Protein AF-A0AAD6NIL6-F1 (afdb_monomer_lite)

Radius of gyration: 38.99 Å; chains: 1; bounding box: 74×62×94 Å

pLDDT: mean 70.65, std 12.76, range [40.94, 96.19]

Organism: Drechslerella dactyloides (NCBI:txid74499)

Sequence (206 aa):
MPPRIPLPIRRSPFSSASLIRTPTNFTRAARGLASTSHSHDDHGHHEDPYDEPTGWFLGVPPNEVRPNEGWEKLMWYGFFGAFAAFSVALVYKPDTSIQTWALEEARRRLEKEGILPPPSGQAANAMWTIQNTLAKAQGTLPLAYDEKSLSNDELDSKIVEQLKVAVASLEAEEDSGDADLERRKKWALAEAKKVIERGGLYGTRV

Secondary structure (DSSP, 8-state):
-PPPPPPP-----------------------------PPPP---S---------SSGGG--TTSPPPPPTTHHHHHHHHHHHHHHHHHHHHTS----HHHHHHHHHHHHHHHHT----SSHHHHHHHHHHHHHHHHHTTSSPPPTTGGGS-HHHHHHHHHHHHHHHHHHHHTS---S-HHHHHHHHHHHHHHHHHHHTTSSS----

Structure (mmCIF, N/CA/C/O backbone):
data_AF-A0AAD6NIL6-F1
#
_entry.id   AF-A0AAD6NIL6-F1
#
loop_
_atom_site.group_PDB
_atom_site.id
_atom_site.type_symbol
_atom_site.label_atom_id
_atom_site.label_alt_id
_atom_site.label_comp_id
_atom_site.label_asym_id
_atom_site.label_entity_id
_atom_site.label_seq_id
_atom_site.pdbx_PDB_ins_code
_atom_site.Cartn_x
_atom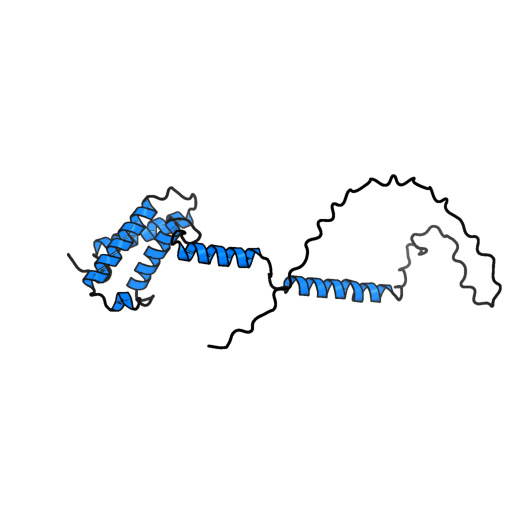_site.Cartn_y
_atom_site.Cartn_z
_atom_site.occupancy
_atom_site.B_iso_or_equiv
_atom_site.auth_seq_id
_atom_site.auth_comp_id
_atom_site.auth_asym_id
_atom_site.auth_atom_id
_atom_site.pdbx_PDB_model_num
ATOM 1 N N . MET A 1 1 ? 21.246 4.408 30.672 1.00 48.19 1 MET A N 1
ATOM 2 C CA . MET A 1 1 ? 21.034 5.740 30.065 1.00 48.19 1 MET A CA 1
ATOM 3 C C . MET A 1 1 ? 22.338 6.180 29.413 1.00 48.19 1 MET A C 1
ATOM 5 O O . MET A 1 1 ? 23.327 6.199 30.134 1.00 48.19 1 MET A O 1
ATOM 9 N N . PRO A 1 2 ? 22.403 6.467 28.101 1.00 59.69 2 PRO A N 1
ATOM 10 C CA . PRO A 1 2 ? 23.611 7.038 27.502 1.00 59.69 2 PRO A CA 1
ATOM 11 C C . PRO A 1 2 ? 23.647 8.580 27.634 1.00 59.69 2 PRO A C 1
ATOM 13 O O . PRO A 1 2 ? 22.583 9.208 27.685 1.00 59.69 2 PRO A O 1
ATOM 16 N N . PRO A 1 3 ? 24.843 9.201 27.707 1.00 60.00 3 PRO A N 1
ATOM 17 C CA . PRO A 1 3 ? 25.002 10.643 27.904 1.00 60.00 3 PRO A CA 1
ATOM 18 C C . PRO A 1 3 ? 24.672 11.459 26.642 1.00 60.00 3 PRO A C 1
ATOM 20 O O . PRO A 1 3 ? 24.948 11.045 25.517 1.00 60.00 3 PRO A O 1
ATOM 23 N N . ARG A 1 4 ? 24.078 12.644 26.843 1.00 59.09 4 ARG A N 1
ATOM 24 C CA . ARG A 1 4 ? 23.699 13.602 25.792 1.00 59.09 4 ARG A CA 1
ATOM 25 C C . ARG A 1 4 ? 24.907 14.443 25.365 1.00 59.09 4 ARG A C 1
ATOM 27 O O . ARG A 1 4 ? 25.526 15.097 26.198 1.00 59.09 4 ARG A O 1
ATOM 34 N N . ILE A 1 5 ? 25.190 14.461 24.066 1.00 68.44 5 ILE A N 1
ATOM 35 C CA . ILE A 1 5 ? 26.182 15.334 23.422 1.00 68.44 5 ILE A CA 1
ATOM 36 C C . ILE A 1 5 ? 25.521 16.701 23.150 1.00 68.44 5 ILE A C 1
ATOM 38 O O . ILE A 1 5 ? 24.439 16.720 22.558 1.00 68.44 5 ILE A O 1
ATOM 42 N N . PRO A 1 6 ? 26.110 17.846 23.546 1.00 63.09 6 PRO A N 1
ATOM 43 C CA . PRO A 1 6 ? 25.589 19.159 23.176 1.00 63.09 6 PRO A CA 1
ATOM 44 C C . PRO A 1 6 ? 26.032 19.537 21.752 1.00 63.09 6 PRO A C 1
ATOM 46 O O . PRO A 1 6 ? 27.224 19.597 21.460 1.00 63.09 6 PRO A O 1
ATOM 49 N N . LEU A 1 7 ? 25.074 19.808 20.860 1.00 66.94 7 LEU A N 1
ATOM 50 C CA . LEU A 1 7 ? 25.341 20.348 19.522 1.00 66.94 7 LEU A CA 1
ATOM 51 C C . LEU A 1 7 ? 25.377 21.889 19.562 1.00 66.94 7 LEU A C 1
ATOM 53 O O . LEU A 1 7 ? 24.516 22.495 20.206 1.00 66.94 7 LEU A O 1
ATOM 57 N N . PRO A 1 8 ? 26.321 22.549 18.865 1.00 61.28 8 PRO A N 1
ATOM 58 C CA . PRO A 1 8 ? 26.362 24.004 18.785 1.00 61.28 8 PRO A CA 1
ATOM 59 C C . PRO A 1 8 ? 25.225 24.547 17.904 1.00 61.28 8 PRO A C 1
ATOM 61 O O . PRO A 1 8 ? 25.066 24.171 16.742 1.00 61.28 8 PRO A O 1
ATOM 64 N N . ILE A 1 9 ? 24.451 25.484 18.456 1.00 60.50 9 ILE A N 1
ATOM 65 C CA . ILE A 1 9 ? 23.417 26.245 17.745 1.00 60.50 9 ILE A CA 1
ATOM 66 C C . ILE A 1 9 ? 24.108 27.220 16.782 1.00 60.50 9 ILE A C 1
ATOM 68 O O . ILE A 1 9 ? 24.574 28.288 17.178 1.00 60.50 9 ILE A O 1
ATOM 72 N N . ARG A 1 10 ? 24.160 26.867 15.495 1.00 52.34 10 ARG A N 1
ATOM 73 C CA . ARG A 1 10 ? 24.576 27.776 14.420 1.00 52.34 10 ARG A CA 1
ATOM 74 C C . ARG A 1 10 ? 23.374 28.622 13.992 1.00 52.34 10 ARG A C 1
ATOM 76 O O . ARG A 1 10 ? 22.510 28.151 13.261 1.00 52.34 10 ARG A O 1
ATOM 83 N N . ARG A 1 11 ? 23.310 29.874 14.454 1.00 57.56 11 ARG A N 1
ATOM 84 C CA . ARG A 1 11 ? 22.340 30.871 13.967 1.00 57.56 11 ARG A CA 1
ATOM 85 C C . ARG A 1 11 ? 22.739 31.314 12.556 1.00 57.56 11 ARG A C 1
ATOM 87 O O . ARG A 1 11 ? 23.782 31.935 12.380 1.00 57.56 11 ARG A O 1
ATOM 94 N N . SER A 1 12 ? 21.925 30.990 11.557 1.00 59.34 12 SER A N 1
ATOM 95 C CA . SER A 1 12 ? 22.019 31.566 10.213 1.00 59.34 12 SER A CA 1
ATOM 96 C C . SER A 1 12 ? 21.336 32.939 10.180 1.00 59.34 12 SER A C 1
ATOM 98 O O . SER A 1 12 ? 20.204 33.043 10.661 1.00 59.34 12 SER A O 1
ATOM 100 N N . PRO A 1 13 ? 21.944 33.987 9.598 1.00 59.69 13 PRO A N 1
ATOM 101 C CA . PRO A 1 13 ? 21.214 35.205 9.280 1.00 59.69 13 PRO A CA 1
ATOM 102 C C . PRO A 1 13 ? 20.301 34.935 8.078 1.00 59.69 13 PRO A C 1
ATOM 104 O O . PRO A 1 13 ? 20.768 34.633 6.981 1.00 59.69 13 PRO A O 1
ATOM 107 N N . PHE A 1 14 ? 18.990 35.031 8.287 1.00 57.31 14 PHE A N 1
ATOM 108 C CA . PHE A 1 14 ? 18.027 35.120 7.195 1.00 57.31 14 PHE A CA 1
ATOM 109 C C . PHE A 1 14 ? 18.244 36.460 6.485 1.00 57.31 14 PHE A C 1
ATOM 111 O O . PHE A 1 14 ? 17.902 37.514 7.016 1.00 57.31 14 PHE A O 1
ATOM 118 N N . SER A 1 15 ? 18.865 36.426 5.308 1.00 57.06 15 SER A N 1
ATOM 119 C CA . SER A 1 15 ? 18.925 37.574 4.407 1.00 57.06 15 SER A CA 1
ATOM 120 C C . SER A 1 15 ? 17.709 37.501 3.486 1.00 57.06 15 SER A C 1
ATOM 122 O O . SER A 1 15 ? 17.644 36.667 2.583 1.00 57.06 15 SER A O 1
ATOM 124 N N . SER A 1 16 ? 16.704 38.326 3.770 1.00 60.56 16 SER A N 1
ATOM 125 C CA . SER A 1 16 ? 15.504 38.469 2.948 1.00 60.56 16 SER A CA 1
ATOM 126 C C . SER A 1 16 ? 15.846 39.245 1.675 1.00 60.56 16 SER A C 1
ATOM 128 O O . SER A 1 16 ? 15.766 40.471 1.645 1.00 60.56 16 SER A O 1
ATOM 130 N N . ALA A 1 17 ? 16.248 38.539 0.619 1.00 60.62 17 ALA A N 1
ATOM 131 C CA . ALA A 1 17 ? 16.407 39.126 -0.706 1.00 60.62 17 ALA A CA 1
ATOM 132 C C . ALA A 1 17 ? 15.051 39.136 -1.433 1.00 60.62 17 ALA A C 1
ATOM 134 O O . ALA A 1 17 ? 14.558 38.107 -1.890 1.00 60.62 17 ALA A O 1
ATOM 135 N N . SER A 1 18 ? 14.440 40.318 -1.517 1.00 59.31 18 SER A N 1
ATOM 136 C CA . SER A 1 18 ? 13.284 40.587 -2.376 1.00 59.31 18 SER A CA 1
ATOM 137 C C . SER A 1 18 ? 13.709 40.504 -3.847 1.00 59.31 18 SER A C 1
ATOM 139 O O . SER A 1 18 ? 14.511 41.313 -4.311 1.00 59.31 18 SER A O 1
ATOM 141 N N . LEU A 1 19 ? 13.194 39.518 -4.586 1.00 61.53 19 LEU A N 1
ATOM 142 C CA . LEU A 1 19 ? 13.404 39.393 -6.030 1.00 61.53 19 LEU A CA 1
ATOM 143 C C . LEU A 1 19 ? 12.342 40.214 -6.771 1.00 61.53 19 LEU A C 1
ATOM 145 O O . LEU A 1 19 ? 11.265 39.720 -7.102 1.00 61.53 19 LEU A O 1
ATOM 149 N N . ILE A 1 20 ? 12.657 41.478 -7.055 1.00 62.62 20 ILE A N 1
ATOM 150 C CA . ILE A 1 20 ? 11.924 42.276 -8.042 1.00 62.62 20 ILE A CA 1
ATOM 151 C C . ILE A 1 20 ? 12.290 41.724 -9.425 1.00 62.62 20 ILE A C 1
ATOM 153 O O . ILE A 1 20 ? 13.381 41.957 -9.942 1.00 62.62 20 ILE A O 1
ATOM 157 N N . ARG A 1 21 ? 11.380 40.946 -10.013 1.00 55.75 21 ARG A N 1
ATOM 158 C CA . ARG A 1 21 ? 11.501 40.420 -11.376 1.00 55.75 21 ARG A CA 1
ATOM 159 C C . ARG A 1 21 ? 11.159 41.529 -12.370 1.00 55.75 21 ARG A C 1
ATOM 161 O O . ARG A 1 21 ? 9.989 41.805 -12.616 1.00 55.75 21 ARG A O 1
ATOM 168 N N . THR A 1 22 ? 12.172 42.162 -12.948 1.00 63.47 22 THR A N 1
ATOM 169 C CA . THR A 1 22 ? 12.002 43.026 -14.120 1.00 63.47 22 THR A CA 1
ATOM 170 C C . THR A 1 22 ? 11.703 42.164 -15.356 1.00 63.47 22 THR A C 1
ATOM 172 O O . THR A 1 22 ? 12.376 41.153 -15.576 1.00 63.47 22 THR A O 1
ATOM 175 N N . PRO A 1 23 ? 10.698 42.500 -16.184 1.00 62.62 23 PRO A N 1
ATOM 176 C CA . PRO A 1 23 ? 10.527 41.848 -17.473 1.00 62.62 23 PRO A CA 1
ATOM 177 C C . PRO A 1 23 ? 11.607 42.359 -18.432 1.00 62.62 23 PRO A C 1
ATOM 179 O O . PRO A 1 23 ? 11.593 43.513 -18.857 1.00 62.62 23 PRO A O 1
ATOM 182 N N . THR A 1 24 ? 12.564 41.506 -18.785 1.00 61.72 24 THR A N 1
ATOM 183 C CA . THR A 1 24 ? 13.473 41.769 -19.901 1.00 61.72 24 THR A CA 1
ATOM 184 C C . THR A 1 24 ? 12.698 41.588 -21.203 1.00 61.72 24 THR A C 1
ATOM 186 O O . THR A 1 24 ? 12.366 40.463 -21.581 1.00 61.72 24 THR A O 1
ATOM 189 N N . ASN A 1 25 ? 12.399 42.691 -21.889 1.00 58.25 25 ASN A N 1
ATOM 190 C CA . ASN A 1 25 ? 11.937 42.669 -23.273 1.00 58.25 25 A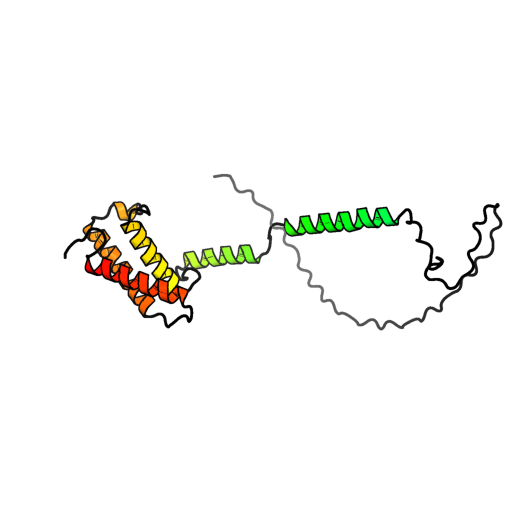SN A CA 1
ATOM 191 C C . ASN A 1 25 ? 13.036 42.046 -24.142 1.00 58.25 25 ASN A C 1
ATOM 193 O O . ASN A 1 25 ? 14.023 42.698 -24.475 1.00 58.25 25 ASN A O 1
ATOM 197 N N . PHE A 1 26 ? 12.874 40.773 -24.498 1.00 61.28 26 PHE A N 1
ATOM 198 C CA . PHE A 1 26 ? 13.708 40.131 -25.503 1.00 61.28 26 PHE A CA 1
ATOM 199 C C . PHE A 1 26 ? 13.329 40.698 -26.870 1.00 61.28 26 PHE A C 1
ATOM 201 O O . PHE A 1 26 ? 12.311 40.328 -27.456 1.00 61.28 26 PHE A O 1
ATOM 208 N N . THR A 1 27 ? 14.151 41.600 -27.399 1.00 62.44 27 THR A N 1
ATOM 209 C CA . THR A 1 27 ? 14.137 41.896 -28.828 1.00 62.44 27 THR A CA 1
ATOM 210 C C . THR A 1 27 ? 14.520 40.615 -29.567 1.00 62.44 27 THR A C 1
ATOM 212 O O . THR A 1 27 ? 15.617 40.074 -29.426 1.00 62.44 27 THR A O 1
ATOM 215 N N . ARG A 1 28 ? 13.569 40.071 -30.329 1.00 62.22 28 ARG A N 1
ATOM 216 C CA . ARG A 1 28 ? 13.770 38.899 -31.181 1.00 62.22 28 ARG A CA 1
ATOM 217 C C . ARG A 1 28 ? 14.680 39.298 -32.342 1.00 62.22 28 ARG A C 1
ATOM 219 O O . ARG A 1 28 ? 14.202 39.730 -33.384 1.00 62.22 28 ARG A O 1
ATOM 226 N N . ALA A 1 29 ? 15.991 39.162 -32.165 1.00 66.44 29 ALA A N 1
ATOM 227 C CA . ALA A 1 29 ? 16.917 39.172 -33.287 1.00 66.44 29 ALA A CA 1
ATOM 228 C C . ALA A 1 29 ? 16.640 37.918 -34.130 1.00 66.44 29 ALA A C 1
ATOM 230 O O . ALA A 1 29 ? 16.971 36.801 -33.727 1.00 66.44 29 ALA A O 1
ATOM 231 N N . ALA A 1 30 ? 15.980 38.093 -35.275 1.00 64.50 30 ALA A N 1
ATOM 232 C CA . ALA A 1 30 ? 15.911 37.065 -36.299 1.00 64.50 30 ALA A CA 1
ATOM 233 C C . ALA A 1 30 ? 17.341 36.815 -36.796 1.00 64.50 30 ALA A C 1
ATOM 235 O O . ALA A 1 30 ? 17.889 37.596 -37.570 1.00 64.50 30 ALA A O 1
ATOM 236 N N . ARG A 1 31 ? 17.982 35.760 -36.287 1.00 64.56 31 ARG A N 1
ATOM 237 C CA . ARG A 1 31 ? 19.244 35.273 -36.844 1.00 64.56 31 ARG A CA 1
ATOM 238 C C . ARG A 1 31 ? 18.910 34.675 -38.207 1.00 64.56 31 ARG A C 1
ATOM 240 O O . ARG A 1 31 ? 18.218 33.661 -38.271 1.00 64.56 31 ARG A O 1
ATOM 247 N N . GLY A 1 32 ? 19.336 35.340 -39.278 1.00 65.06 32 GLY A N 1
ATOM 248 C CA . GLY A 1 32 ? 19.297 34.764 -40.617 1.00 65.06 32 GLY A CA 1
ATOM 249 C C . GLY A 1 32 ? 20.100 33.465 -40.640 1.00 65.06 32 GLY A C 1
ATOM 250 O O . GLY A 1 32 ? 21.146 33.369 -39.997 1.00 65.06 32 GLY A O 1
ATOM 251 N N . LEU A 1 33 ? 19.583 32.459 -41.343 1.00 65.56 33 LEU A N 1
ATOM 252 C CA . LEU A 1 33 ? 20.290 31.211 -41.614 1.00 65.56 33 LEU A CA 1
ATOM 253 C C . LEU A 1 33 ? 21.545 31.541 -42.431 1.00 65.56 33 LEU A C 1
ATOM 255 O O . LEU A 1 33 ? 21.451 31.882 -43.608 1.00 65.56 33 LEU A O 1
ATOM 259 N N . ALA A 1 34 ? 22.714 31.487 -41.798 1.00 65.38 34 ALA A N 1
ATOM 260 C CA . ALA A 1 34 ? 23.983 31.567 -42.503 1.00 65.38 34 ALA A CA 1
ATOM 261 C C . ALA A 1 34 ? 24.271 30.197 -43.130 1.00 65.38 34 ALA A C 1
ATOM 263 O O . ALA A 1 34 ? 24.498 29.221 -42.420 1.00 65.38 34 ALA A O 1
ATOM 264 N N . SER A 1 35 ? 24.238 30.128 -44.460 1.00 62.03 35 SER A N 1
ATOM 265 C CA . SER A 1 35 ? 24.779 29.005 -45.224 1.00 62.03 35 SER A CA 1
ATOM 266 C C . SER A 1 35 ? 26.297 29.158 -45.274 1.00 62.03 35 SER A C 1
ATOM 268 O O . SER A 1 35 ? 26.816 29.911 -46.095 1.00 62.03 35 SER A O 1
ATOM 270 N N . THR A 1 36 ? 27.021 28.485 -44.385 1.00 57.91 36 THR A N 1
ATOM 271 C CA . THR A 1 36 ? 28.476 28.340 -44.502 1.00 57.91 36 THR A CA 1
ATOM 272 C C . THR A 1 36 ? 28.787 27.409 -45.672 1.00 57.91 36 THR A C 1
ATOM 274 O O . THR A 1 36 ? 28.643 26.195 -45.564 1.00 57.91 36 THR A O 1
ATOM 277 N N . SER A 1 37 ? 29.206 27.973 -46.806 1.00 59.44 37 SER A N 1
ATOM 278 C CA . SER A 1 37 ? 29.886 27.222 -47.861 1.00 59.44 37 SER A CA 1
ATOM 279 C C . SER A 1 37 ? 31.282 26.852 -47.358 1.00 59.44 37 SER A C 1
ATOM 281 O O . SER A 1 37 ? 32.134 27.730 -47.212 1.00 59.44 37 SER A O 1
ATOM 283 N N . HIS A 1 38 ? 31.509 25.575 -47.060 1.00 53.12 38 HIS A N 1
ATOM 284 C CA . HIS A 1 38 ? 32.844 25.064 -46.768 1.00 53.12 38 HIS A CA 1
ATOM 285 C C . HIS A 1 38 ? 33.690 25.109 -48.046 1.00 53.12 38 HIS A C 1
ATOM 287 O O . HIS A 1 38 ? 33.333 24.499 -49.054 1.00 53.12 38 HIS A O 1
ATOM 293 N N . SER A 1 39 ? 34.790 25.863 -48.015 1.00 49.62 39 SER A N 1
ATOM 294 C CA . SER A 1 39 ? 35.833 25.763 -49.030 1.00 49.62 39 SER A CA 1
ATOM 295 C C . SER A 1 39 ? 36.564 24.435 -48.853 1.00 49.62 39 SER A C 1
ATOM 297 O O . SER A 1 39 ? 36.937 24.085 -47.737 1.00 49.62 39 SER A O 1
ATOM 299 N N . HIS A 1 40 ? 36.732 23.724 -49.963 1.00 50.34 40 HIS A N 1
ATOM 300 C CA . HIS A 1 40 ? 37.537 22.515 -50.108 1.00 50.34 40 HIS A CA 1
ATOM 301 C C . HIS A 1 40 ? 38.929 22.696 -49.484 1.00 50.34 40 HIS A C 1
ATOM 303 O O . HIS A 1 40 ? 39.698 23.531 -49.960 1.00 50.34 40 HIS A O 1
ATOM 309 N N . ASP A 1 41 ? 39.247 21.891 -48.470 1.00 48.62 41 ASP A N 1
ATOM 310 C CA . ASP A 1 41 ? 40.625 21.578 -48.106 1.00 48.62 41 ASP A CA 1
ATOM 311 C C . ASP A 1 41 ? 40.978 20.227 -48.740 1.00 48.62 41 ASP A C 1
ATOM 313 O O . ASP A 1 41 ? 40.351 19.197 -48.491 1.00 48.62 41 ASP A O 1
ATOM 317 N N . ASP A 1 42 ? 41.953 20.295 -49.636 1.00 56.53 42 ASP A N 1
ATOM 318 C CA . ASP A 1 42 ? 42.451 19.250 -50.519 1.00 56.53 42 ASP A CA 1
ATOM 319 C C . ASP A 1 42 ? 43.418 18.328 -49.758 1.00 56.53 42 ASP A C 1
ATOM 321 O O . ASP A 1 42 ? 44.611 18.614 -49.659 1.00 56.53 42 ASP A O 1
ATOM 325 N N . HIS A 1 43 ? 42.906 17.236 -49.176 1.00 52.47 43 HIS A N 1
ATOM 326 C CA . HIS A 1 43 ? 43.714 16.172 -48.566 1.00 52.47 43 HIS A CA 1
ATOM 327 C C . HIS A 1 43 ? 43.109 14.772 -48.802 1.00 52.47 43 HIS A C 1
ATOM 329 O O . HIS A 1 43 ? 42.353 14.257 -47.987 1.00 52.47 43 HIS A O 1
ATOM 335 N N . GLY A 1 44 ? 43.534 14.122 -49.892 1.00 47.81 44 GLY A N 1
ATOM 336 C CA . GLY A 1 44 ? 43.846 12.684 -49.915 1.00 47.81 44 GLY A CA 1
ATOM 337 C C . GLY A 1 44 ? 42.697 11.670 -49.800 1.00 47.81 44 GLY A C 1
ATOM 338 O O . GLY A 1 44 ? 42.609 10.960 -48.806 1.00 47.81 44 GLY A O 1
ATOM 339 N N . HIS A 1 45 ? 41.911 11.540 -50.872 1.00 52.06 45 HIS A N 1
ATOM 340 C CA . HIS A 1 45 ? 41.368 10.297 -51.455 1.00 52.06 45 HIS A CA 1
ATOM 341 C C . HIS A 1 45 ? 41.057 9.103 -50.526 1.00 52.06 45 HIS A C 1
ATOM 343 O O . HIS A 1 45 ? 41.746 8.085 -50.537 1.00 52.06 45 HIS A O 1
ATOM 349 N N . HIS A 1 46 ? 39.929 9.198 -49.831 1.00 51.62 46 HIS A N 1
ATOM 350 C CA . HIS A 1 46 ? 38.843 8.216 -49.911 1.00 51.62 46 HIS A CA 1
ATOM 351 C C . HIS A 1 46 ? 37.556 9.028 -49.772 1.00 51.62 46 HIS A C 1
ATOM 353 O O . HIS A 1 46 ? 36.993 9.147 -48.688 1.00 51.62 46 HIS A O 1
ATOM 359 N N . GLU A 1 47 ? 37.167 9.703 -50.854 1.00 56.03 47 GLU A N 1
ATOM 360 C CA . GLU A 1 47 ? 35.878 10.384 -50.896 1.00 56.03 47 GLU A CA 1
ATOM 361 C C . GLU A 1 47 ? 34.767 9.336 -50.801 1.00 56.03 47 GLU A C 1
ATOM 363 O O . GLU A 1 47 ? 34.504 8.610 -51.761 1.00 56.03 47 GLU A O 1
ATOM 368 N N . ASP A 1 48 ? 34.134 9.239 -49.628 1.00 63.84 48 ASP A N 1
ATOM 369 C CA . ASP A 1 48 ? 32.820 8.616 -49.518 1.00 63.84 48 ASP A CA 1
ATOM 370 C C . ASP A 1 48 ? 31.918 9.313 -50.551 1.00 63.84 48 ASP A C 1
ATOM 372 O O . ASP A 1 48 ? 31.819 10.548 -50.528 1.00 63.84 48 ASP A O 1
ATOM 376 N N . PRO A 1 49 ? 31.323 8.569 -51.504 1.00 70.19 49 PRO A N 1
ATOM 377 C CA . PRO A 1 49 ? 30.496 9.156 -52.543 1.00 70.19 49 PRO A CA 1
ATOM 378 C C . PRO A 1 49 ? 29.430 10.043 -51.909 1.00 70.19 49 PRO A C 1
ATOM 380 O O . PRO A 1 49 ? 28.688 9.608 -51.029 1.00 70.19 49 PRO A O 1
ATOM 383 N N . TYR A 1 50 ? 29.378 11.304 -52.333 1.00 68.75 50 TYR A N 1
ATOM 384 C CA . TYR A 1 50 ? 28.310 12.198 -51.921 1.00 68.75 50 TYR A CA 1
ATOM 385 C C . TYR A 1 50 ? 26.982 11.613 -52.408 1.00 68.75 50 TYR A C 1
ATOM 387 O O . TYR A 1 50 ? 26.719 11.601 -53.610 1.00 68.75 50 TYR A O 1
ATOM 395 N N . ASP A 1 51 ? 26.165 11.119 -51.479 1.00 67.94 51 ASP A N 1
ATOM 396 C CA . ASP A 1 51 ? 24.828 10.632 -51.796 1.00 67.94 51 ASP A CA 1
ATOM 397 C C . ASP A 1 51 ? 23.942 11.820 -52.173 1.00 67.94 51 ASP A C 1
ATOM 399 O O . ASP A 1 51 ? 23.591 12.678 -51.355 1.00 67.94 51 ASP A O 1
ATOM 403 N N . GLU A 1 52 ? 23.597 11.877 -53.456 1.00 73.62 52 GLU A N 1
ATOM 404 C CA . GLU A 1 52 ? 22.684 12.865 -54.010 1.00 73.62 52 GLU A CA 1
ATOM 405 C C . GLU A 1 52 ? 21.337 12.804 -53.261 1.00 73.62 52 GLU A C 1
ATOM 407 O O . GLU A 1 52 ? 20.884 11.721 -52.879 1.00 73.62 52 GLU A O 1
ATOM 412 N N . PRO A 1 53 ? 20.641 13.933 -53.032 1.00 72.06 53 PRO A N 1
ATOM 413 C CA . PRO A 1 53 ? 19.352 13.928 -52.348 1.00 72.06 53 PRO A CA 1
ATOM 414 C C . PRO A 1 53 ? 18.290 13.244 -53.224 1.00 72.06 53 PRO A C 1
ATOM 416 O O . PRO A 1 53 ? 17.594 13.872 -54.016 1.00 72.06 53 PRO A O 1
ATOM 419 N N . THR A 1 54 ? 18.145 11.933 -53.061 1.00 69.44 54 THR A N 1
ATOM 420 C CA . THR A 1 54 ? 17.318 11.049 -53.894 1.00 69.44 54 THR A CA 1
ATOM 421 C C . THR A 1 54 ? 15.806 11.164 -53.622 1.00 69.44 54 THR A C 1
ATOM 423 O O . THR A 1 54 ? 15.004 10.536 -54.308 1.00 69.44 54 THR A O 1
ATOM 426 N N . GLY A 1 55 ? 15.383 11.979 -52.645 1.00 73.62 55 GLY A N 1
ATOM 427 C CA . GLY A 1 55 ? 13.968 12.243 -52.335 1.00 73.62 55 GLY A CA 1
ATOM 428 C C . GLY A 1 55 ? 13.254 11.143 -51.536 1.00 73.62 55 GLY A C 1
ATOM 429 O O . GLY A 1 55 ? 12.063 11.266 -51.251 1.00 73.62 55 GLY A O 1
ATOM 430 N N . TRP A 1 56 ? 13.968 10.088 -51.139 1.00 77.94 56 TRP A N 1
ATOM 431 C CA . TRP A 1 56 ? 13.438 9.004 -50.310 1.00 77.94 56 TRP A CA 1
ATOM 432 C C . TRP A 1 56 ? 13.587 9.319 -48.820 1.00 77.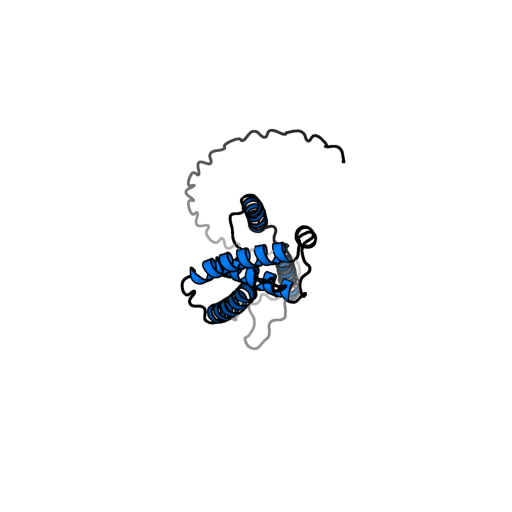94 56 TRP A C 1
ATOM 434 O O . TRP A 1 56 ? 14.497 10.037 -48.396 1.00 77.94 56 TRP A O 1
ATOM 444 N N . PHE A 1 57 ? 12.693 8.766 -47.999 1.00 73.25 57 PHE A N 1
ATOM 445 C CA . PHE A 1 57 ? 12.703 8.983 -46.555 1.00 73.25 57 PHE A CA 1
ATOM 446 C C . PHE A 1 57 ? 13.996 8.418 -45.940 1.00 73.25 57 PHE A C 1
ATOM 448 O O . PHE A 1 57 ? 14.176 7.204 -45.862 1.00 73.25 57 PHE A O 1
ATOM 455 N N . LEU A 1 58 ? 14.889 9.315 -45.500 1.00 73.69 58 LEU A N 1
ATOM 456 C CA . LEU A 1 58 ? 16.192 9.005 -44.889 1.00 73.69 58 LEU A CA 1
ATOM 457 C C . LEU A 1 58 ? 17.187 8.288 -45.829 1.00 73.69 58 LEU A C 1
ATOM 459 O O . LEU A 1 58 ? 18.016 7.519 -45.353 1.00 73.69 58 LEU A O 1
ATOM 463 N N . GLY A 1 59 ? 17.094 8.520 -47.145 1.00 73.38 59 GLY A N 1
ATOM 464 C CA . GLY A 1 59 ? 18.060 8.004 -48.130 1.00 73.38 59 GLY A CA 1
ATOM 465 C C . GLY A 1 59 ? 17.950 6.506 -48.433 1.00 73.38 59 GLY A C 1
ATOM 466 O O . GLY A 1 59 ? 18.810 5.964 -49.114 1.00 73.38 59 GLY A O 1
ATOM 467 N N . VAL A 1 60 ? 16.898 5.831 -47.951 1.00 73.12 60 VAL A N 1
ATOM 468 C CA . VAL A 1 60 ? 16.699 4.387 -48.151 1.00 73.12 60 VAL A CA 1
ATOM 469 C C . VAL A 1 60 ? 15.568 4.150 -49.160 1.00 73.12 60 VAL A C 1
ATOM 471 O O . VAL A 1 60 ? 14.472 4.691 -48.969 1.00 73.12 60 VAL A O 1
ATOM 474 N N . PRO A 1 61 ? 15.781 3.346 -50.220 1.00 80.31 61 PRO A N 1
ATOM 475 C CA . PRO A 1 61 ? 14.704 2.953 -51.119 1.00 80.31 61 PRO A CA 1
ATOM 476 C C . PRO A 1 61 ? 13.664 2.097 -50.365 1.00 80.31 61 PRO A C 1
ATOM 478 O O . PRO A 1 61 ? 14.011 1.319 -49.480 1.00 80.31 61 PRO A O 1
ATOM 481 N N . PRO A 1 62 ? 12.368 2.173 -50.711 1.00 72.69 62 PRO A N 1
ATOM 482 C CA . PRO A 1 62 ? 11.236 1.670 -49.926 1.00 72.69 62 PRO A CA 1
ATOM 483 C C . PRO A 1 62 ? 11.163 0.144 -49.836 1.00 72.69 62 PRO A C 1
ATOM 485 O O . PRO A 1 62 ? 10.246 -0.381 -49.214 1.00 72.69 62 PRO A O 1
ATOM 488 N N . ASN A 1 63 ? 12.115 -0.563 -50.442 1.00 77.38 63 ASN A N 1
ATOM 489 C CA . ASN A 1 63 ? 12.196 -2.018 -50.468 1.00 77.38 63 ASN A CA 1
ATOM 490 C C . ASN A 1 63 ? 13.438 -2.552 -49.735 1.00 77.38 63 ASN A C 1
ATOM 492 O O . ASN A 1 63 ? 13.658 -3.761 -49.724 1.00 77.38 63 ASN A O 1
ATOM 496 N N . GLU A 1 64 ? 14.240 -1.676 -49.124 1.00 79.19 64 GLU A N 1
ATOM 497 C CA . GLU A 1 64 ? 15.437 -2.049 -48.373 1.00 79.19 64 GLU A CA 1
ATOM 498 C C . GLU A 1 64 ? 15.285 -1.699 -46.892 1.00 79.19 64 GLU A C 1
ATOM 500 O O . GLU A 1 64 ? 14.760 -0.650 -46.513 1.00 79.19 64 GLU A O 1
ATOM 505 N N . VAL A 1 65 ? 15.734 -2.608 -46.027 1.00 78.56 65 VAL A N 1
ATOM 506 C CA . VAL A 1 65 ? 15.760 -2.376 -44.581 1.00 78.56 65 VAL A CA 1
ATOM 507 C C . VAL A 1 65 ? 17.020 -1.586 -44.259 1.00 78.56 65 VAL A C 1
ATOM 509 O O . VAL A 1 65 ? 18.120 -2.017 -44.605 1.00 78.56 65 VAL A O 1
ATOM 512 N N . ARG A 1 66 ? 16.870 -0.447 -43.572 1.00 77.75 66 ARG A N 1
ATOM 513 C CA . ARG A 1 66 ? 18.018 0.350 -43.120 1.00 77.75 66 ARG A CA 1
ATOM 514 C C . ARG A 1 66 ? 18.959 -0.529 -42.279 1.00 77.75 66 ARG A C 1
ATOM 516 O O . ARG A 1 66 ? 18.479 -1.191 -41.353 1.00 77.75 66 ARG A O 1
ATOM 523 N N . PRO A 1 67 ? 20.276 -0.540 -42.552 1.00 80.56 67 PRO A N 1
ATOM 524 C CA . PRO A 1 67 ? 21.222 -1.216 -41.678 1.00 80.56 67 PRO A CA 1
ATOM 525 C C . PRO A 1 67 ? 21.209 -0.550 -40.298 1.00 80.56 67 PRO A C 1
ATOM 527 O O . PRO A 1 67 ? 21.233 0.673 -40.196 1.00 80.56 67 PRO A O 1
ATOM 530 N N . ASN A 1 68 ? 21.171 -1.358 -39.236 1.00 80.56 68 ASN A N 1
ATOM 531 C CA . ASN A 1 68 ? 21.238 -0.837 -37.870 1.00 80.56 68 ASN A CA 1
ATOM 532 C C . ASN A 1 68 ? 22.515 -0.019 -37.689 1.00 80.56 68 ASN A C 1
ATOM 534 O O . ASN A 1 68 ? 23.623 -0.528 -37.888 1.00 80.56 68 ASN A O 1
ATOM 538 N N . GLU A 1 69 ? 22.354 1.217 -37.244 1.00 84.50 69 GLU A N 1
ATOM 539 C CA . GLU A 1 69 ? 23.481 2.094 -36.974 1.00 84.50 69 GLU A CA 1
ATOM 540 C C . GLU A 1 69 ? 24.201 1.614 -35.699 1.00 84.50 69 GLU A C 1
ATOM 542 O O . GLU A 1 69 ? 23.579 1.133 -34.746 1.00 84.50 69 GLU A O 1
ATOM 547 N N . GLY A 1 70 ? 25.536 1.708 -35.659 1.00 85.81 70 GLY A N 1
ATOM 548 C CA . GLY A 1 70 ? 26.337 1.156 -34.552 1.00 85.81 70 GLY A CA 1
ATOM 549 C C . GLY A 1 70 ? 25.978 1.726 -33.170 1.00 85.81 70 GLY A C 1
ATOM 550 O O . GLY A 1 70 ? 26.166 1.056 -32.154 1.00 85.81 70 GLY A O 1
ATOM 551 N N . TRP A 1 71 ? 25.407 2.934 -33.130 1.00 90.31 71 TRP A N 1
ATOM 552 C CA . TRP A 1 71 ? 24.953 3.602 -31.908 1.00 90.31 71 TRP A CA 1
ATOM 553 C C . TRP A 1 71 ? 23.527 3.216 -31.490 1.00 90.31 71 TRP A C 1
ATOM 555 O O . TRP A 1 71 ? 23.192 3.335 -30.311 1.00 90.31 71 TRP A O 1
ATOM 565 N N . GLU A 1 72 ? 22.685 2.745 -32.416 1.00 88.88 72 GLU A N 1
ATOM 566 C CA . GLU A 1 72 ? 21.257 2.515 -32.174 1.00 88.88 72 GLU A CA 1
ATOM 567 C C . GLU A 1 72 ? 21.057 1.459 -31.086 1.00 88.88 72 GLU A C 1
ATOM 569 O O . GLU A 1 72 ? 20.318 1.668 -30.127 1.00 88.88 72 GLU A O 1
ATOM 574 N N . LYS A 1 73 ? 21.815 0.361 -31.151 1.00 88.12 73 LYS A N 1
ATOM 575 C CA . LYS A 1 73 ? 21.791 -0.687 -30.120 1.00 88.12 73 LYS A CA 1
ATOM 576 C C . LYS A 1 73 ? 22.252 -0.164 -28.760 1.00 88.12 73 LYS A C 1
ATOM 578 O O . LYS A 1 73 ? 21.662 -0.516 -27.743 1.00 88.12 73 LYS A O 1
ATOM 583 N N . LEU A 1 74 ? 23.283 0.682 -28.728 1.00 91.38 74 LEU A N 1
ATOM 584 C CA . LEU A 1 74 ? 23.785 1.260 -27.480 1.00 91.38 74 LEU A CA 1
ATOM 585 C C . LEU A 1 74 ? 22.733 2.165 -26.833 1.00 91.38 74 LEU A C 1
ATOM 587 O O . LEU A 1 74 ? 22.521 2.080 -25.627 1.00 91.38 74 LEU A O 1
ATOM 591 N N . MET A 1 75 ? 22.044 2.983 -27.628 1.00 92.56 75 MET A N 1
ATOM 592 C CA . MET A 1 75 ? 20.932 3.794 -27.140 1.00 92.56 75 MET A CA 1
ATOM 593 C C . MET A 1 75 ? 19.769 2.915 -26.686 1.00 92.56 75 MET A C 1
ATOM 595 O O . MET A 1 75 ? 19.298 3.091 -25.570 1.00 92.56 75 MET A O 1
ATOM 599 N N . TRP A 1 76 ? 19.345 1.921 -27.468 1.00 92.75 76 TRP A N 1
ATOM 600 C CA . TRP A 1 76 ? 18.242 1.043 -27.073 1.00 92.75 76 TRP A CA 1
ATOM 601 C C . TRP A 1 76 ? 18.524 0.295 -25.769 1.00 92.75 76 TRP A C 1
ATOM 603 O O . TRP A 1 76 ? 17.725 0.357 -24.840 1.00 92.75 76 TRP A O 1
ATOM 613 N N . TYR A 1 77 ? 19.674 -0.362 -25.646 1.00 94.06 77 TYR A N 1
ATOM 614 C CA . TYR A 1 77 ? 19.992 -1.133 -24.443 1.00 94.06 77 TYR A CA 1
ATOM 615 C C . TYR A 1 77 ? 20.436 -0.258 -23.271 1.00 94.06 77 TYR A C 1
ATOM 617 O O . TYR A 1 77 ? 20.064 -0.530 -22.133 1.00 94.06 77 TYR A O 1
ATOM 625 N N . GLY A 1 78 ? 21.202 0.801 -23.526 1.00 94.69 78 GLY A N 1
ATOM 626 C CA . GLY A 1 78 ? 21.675 1.716 -22.494 1.00 94.69 78 GLY A CA 1
ATOM 627 C C . GLY A 1 78 ? 20.554 2.594 -21.951 1.00 94.69 78 GLY A C 1
ATOM 628 O O . GLY A 1 78 ? 20.301 2.591 -20.749 1.00 94.69 78 GLY A O 1
ATOM 629 N N . PHE A 1 79 ? 19.845 3.313 -22.825 1.00 92.94 79 PHE A N 1
ATOM 630 C CA . PHE A 1 79 ? 18.792 4.244 -22.421 1.00 92.94 79 PHE A CA 1
ATOM 631 C C . PHE A 1 79 ? 17.582 3.510 -21.846 1.00 92.94 79 PHE A C 1
ATOM 633 O O . PHE A 1 79 ? 17.191 3.798 -20.716 1.00 92.94 79 PHE A O 1
ATOM 640 N N . PHE A 1 80 ? 17.014 2.527 -22.559 1.00 95.06 80 PHE A N 1
ATOM 641 C CA . PHE A 1 80 ? 15.848 1.802 -22.037 1.00 95.06 80 PHE A CA 1
ATOM 642 C C . PHE A 1 80 ? 16.217 0.838 -20.912 1.00 95.06 80 PHE A C 1
ATOM 644 O O . PHE A 1 80 ? 15.413 0.656 -20.000 1.00 95.06 80 PHE A O 1
ATOM 651 N N . GLY A 1 81 ? 17.434 0.287 -20.902 1.00 96.19 81 GLY A N 1
ATOM 652 C CA . GLY A 1 81 ? 17.938 -0.466 -19.752 1.00 96.19 81 GLY A CA 1
ATOM 653 C C . GLY A 1 81 ? 18.044 0.406 -18.499 1.00 96.19 81 GLY A C 1
ATOM 654 O O . GLY A 1 81 ? 17.577 0.007 -17.432 1.00 96.19 81 GLY A O 1
ATOM 655 N N . ALA A 1 82 ? 18.569 1.630 -18.623 1.00 93.56 82 ALA A N 1
ATOM 656 C CA . ALA A 1 82 ? 18.615 2.589 -17.521 1.00 93.56 82 ALA A CA 1
ATOM 657 C C . ALA A 1 82 ? 17.212 3.045 -17.092 1.00 93.56 82 ALA A C 1
ATOM 659 O O . ALA A 1 82 ? 16.948 3.149 -15.896 1.00 93.56 82 ALA A O 1
ATOM 660 N N . PHE A 1 83 ? 16.294 3.266 -18.037 1.00 96.12 83 PHE A N 1
ATOM 661 C CA . PHE A 1 83 ? 14.905 3.629 -17.741 1.00 96.12 83 PHE A CA 1
ATOM 662 C C . PHE A 1 83 ? 14.168 2.509 -16.996 1.00 96.12 83 PHE A C 1
ATOM 664 O O . PHE A 1 83 ? 13.460 2.770 -16.023 1.00 96.12 83 PHE A O 1
ATOM 671 N N . ALA A 1 84 ? 14.378 1.254 -17.404 1.00 96.00 84 ALA A N 1
ATOM 672 C CA . ALA A 1 84 ? 13.850 0.087 -16.712 1.00 96.00 84 ALA A CA 1
ATOM 673 C C . ALA A 1 84 ? 14.418 -0.009 -15.288 1.00 96.00 84 ALA A C 1
ATOM 675 O O . ALA A 1 84 ? 13.652 -0.095 -14.329 1.00 96.00 84 ALA A O 1
ATOM 676 N N . ALA A 1 85 ? 15.737 0.105 -15.121 1.00 95.06 85 ALA A N 1
ATOM 677 C CA . ALA A 1 85 ? 16.370 0.103 -13.802 1.00 95.06 85 ALA A CA 1
ATOM 678 C C . ALA A 1 85 ? 15.870 1.253 -12.904 1.00 95.06 85 ALA A C 1
ATOM 680 O O . ALA A 1 85 ? 15.590 1.047 -11.723 1.00 95.06 85 ALA A O 1
ATOM 681 N N . PHE A 1 86 ? 15.692 2.450 -13.466 1.00 95.12 86 PHE A N 1
ATOM 682 C CA . PHE A 1 86 ? 15.142 3.606 -12.762 1.00 95.12 86 PHE A CA 1
ATOM 683 C C . PHE A 1 86 ? 13.689 3.383 -12.329 1.00 95.12 86 PHE A C 1
ATOM 685 O O . PHE A 1 86 ? 13.330 3.708 -11.199 1.00 95.12 86 PHE A O 1
ATOM 692 N N . SER A 1 87 ? 12.865 2.779 -13.190 1.00 94.38 87 SER A N 1
ATOM 693 C CA . SER A 1 87 ? 11.474 2.449 -12.864 1.00 94.38 87 SER A CA 1
ATOM 694 C C . SER A 1 87 ? 11.384 1.490 -11.676 1.00 94.38 87 SER A C 1
ATOM 696 O O . SER A 1 87 ? 10.631 1.736 -10.737 1.00 94.38 87 SER A O 1
ATOM 698 N N . VAL A 1 88 ? 12.236 0.461 -11.658 1.00 94.81 88 VAL A N 1
ATOM 699 C CA . VAL A 1 88 ? 12.340 -0.492 -10.549 1.00 94.81 88 VAL A CA 1
ATOM 700 C C . VAL A 1 88 ? 12.767 0.237 -9.274 1.00 94.81 88 VAL A C 1
ATOM 702 O O . VAL A 1 88 ? 12.139 0.083 -8.230 1.00 94.81 88 VAL A O 1
ATOM 705 N N . ALA A 1 89 ? 13.784 1.096 -9.357 1.00 90.81 89 ALA A N 1
ATOM 706 C CA . ALA A 1 89 ? 14.255 1.870 -8.212 1.00 90.81 89 ALA A CA 1
ATOM 707 C C . ALA A 1 89 ? 13.183 2.813 -7.638 1.00 90.81 89 ALA A C 1
ATOM 709 O O . ALA A 1 89 ? 13.130 2.999 -6.424 1.00 90.81 89 ALA A O 1
ATOM 710 N N . LEU A 1 90 ? 12.322 3.394 -8.481 1.00 88.50 90 LEU A N 1
ATOM 711 C CA . LEU A 1 90 ? 11.207 4.224 -8.026 1.00 88.50 90 LEU A CA 1
ATOM 712 C C . LEU A 1 90 ? 10.131 3.411 -7.306 1.00 88.50 90 LEU A C 1
ATOM 714 O O . LEU A 1 90 ? 9.630 3.873 -6.287 1.00 88.50 90 LEU A O 1
ATOM 718 N N . VAL A 1 91 ? 9.807 2.211 -7.795 1.00 89.81 91 VAL A N 1
ATOM 719 C CA . VAL A 1 91 ? 8.824 1.324 -7.147 1.00 89.81 91 VAL A CA 1
ATOM 720 C C . VAL A 1 91 ? 9.305 0.876 -5.767 1.00 89.81 91 VAL A C 1
ATOM 722 O O . VAL A 1 91 ? 8.518 0.817 -4.829 1.00 89.81 91 VAL A O 1
ATOM 725 N N . TYR A 1 92 ? 10.600 0.593 -5.622 1.00 87.88 92 TYR A N 1
ATOM 726 C CA . TYR A 1 92 ? 11.188 0.182 -4.344 1.00 87.88 92 TYR A CA 1
ATOM 727 C C . TYR A 1 92 ? 11.655 1.349 -3.470 1.00 87.88 92 TYR A C 1
ATOM 729 O O . TYR A 1 92 ? 12.241 1.125 -2.407 1.00 87.88 92 TYR A O 1
ATOM 737 N N . LYS A 1 93 ? 11.418 2.598 -3.884 1.00 83.06 93 LYS A N 1
ATOM 738 C CA . LYS A 1 93 ? 11.741 3.759 -3.060 1.00 83.06 93 LYS A CA 1
ATOM 739 C C . LYS A 1 93 ? 10.806 3.743 -1.840 1.00 83.06 93 LYS A C 1
ATOM 741 O O . LYS A 1 93 ? 9.598 3.842 -2.028 1.00 83.06 93 LYS A O 1
ATOM 746 N N . PRO A 1 94 ? 11.325 3.635 -0.602 1.00 77.00 94 PRO A N 1
ATOM 747 C CA . PRO A 1 94 ? 10.473 3.642 0.580 1.00 77.00 94 PRO A CA 1
ATOM 748 C C . PRO A 1 94 ? 9.755 4.990 0.675 1.00 77.00 94 PRO A C 1
ATOM 750 O O . PRO A 1 94 ? 10.375 6.036 0.461 1.00 77.00 94 PRO A O 1
ATOM 753 N N . ASP A 1 95 ? 8.459 4.960 0.984 1.00 62.28 95 ASP A N 1
ATOM 754 C CA . ASP A 1 95 ? 7.621 6.148 1.133 1.00 62.28 95 ASP A CA 1
ATOM 755 C C . ASP A 1 95 ? 8.128 7.034 2.281 1.00 62.28 95 ASP A C 1
ATOM 757 O O . ASP A 1 95 ? 7.707 6.932 3.431 1.00 62.28 95 ASP A O 1
ATOM 761 N N . THR A 1 96 ? 9.041 7.954 1.968 1.00 68.19 96 THR A N 1
ATOM 762 C CA . THR A 1 96 ? 9.521 9.003 2.880 1.00 68.19 96 THR A CA 1
ATOM 763 C C . THR A 1 96 ? 8.630 10.246 2.815 1.00 68.19 96 THR A C 1
ATOM 765 O O . THR A 1 96 ? 9.118 11.373 2.931 1.00 68.19 96 THR A O 1
ATOM 768 N N . SER A 1 97 ? 7.341 10.073 2.517 1.00 67.69 97 SER A N 1
ATOM 769 C CA . SER A 1 97 ? 6.413 11.195 2.411 1.00 67.69 97 SER A CA 1
ATOM 770 C C . SER A 1 97 ? 6.073 11.707 3.811 1.00 67.69 97 SER A C 1
ATOM 772 O O . SER A 1 97 ? 5.871 10.945 4.749 1.00 67.69 97 SER A O 1
ATOM 774 N N . ILE A 1 98 ? 5.992 13.028 3.979 1.00 64.81 98 ILE A N 1
ATOM 775 C CA . ILE A 1 98 ? 5.683 13.641 5.282 1.00 64.81 98 ILE A CA 1
ATOM 776 C C . ILE A 1 98 ? 4.281 13.260 5.793 1.00 64.81 98 ILE A C 1
ATOM 778 O O . ILE A 1 98 ? 3.974 13.426 6.967 1.00 64.81 98 ILE A O 1
ATOM 782 N N . GLN A 1 99 ? 3.427 12.760 4.901 1.00 64.00 99 GLN A N 1
ATOM 783 C CA . GLN A 1 99 ? 2.053 12.372 5.184 1.00 64.00 99 GLN A CA 1
ATOM 784 C C . GLN A 1 99 ? 1.976 11.080 6.006 1.00 64.00 99 GLN A C 1
ATOM 786 O O . GLN A 1 99 ? 1.105 10.992 6.866 1.00 64.00 99 GLN A O 1
ATOM 791 N N . THR A 1 100 ? 2.896 10.121 5.810 1.00 65.38 100 THR A N 1
ATOM 792 C CA . THR A 1 100 ? 2.955 8.898 6.635 1.00 65.38 100 THR A CA 1
ATOM 793 C C . THR A 1 100 ? 3.310 9.245 8.079 1.00 65.38 100 THR A C 1
ATOM 795 O O . THR A 1 100 ? 2.589 8.862 8.999 1.00 65.38 100 THR A O 1
ATOM 798 N N . TRP A 1 101 ? 4.331 10.087 8.278 1.00 78.88 101 TRP A N 1
ATOM 799 C CA . TRP A 1 101 ? 4.678 10.600 9.606 1.00 78.88 101 TRP A CA 1
ATOM 800 C C . TRP A 1 101 ? 3.560 11.462 10.207 1.00 78.88 101 TRP A C 1
ATOM 802 O O . TRP A 1 101 ? 3.241 11.333 11.386 1.00 78.88 101 TRP A O 1
ATOM 812 N N . ALA A 1 102 ? 2.922 12.321 9.406 1.00 74.44 102 ALA A N 1
ATOM 813 C CA . ALA A 1 102 ? 1.837 13.174 9.884 1.00 74.44 102 ALA A CA 1
ATOM 814 C C . ALA A 1 102 ? 0.608 12.367 10.329 1.00 74.44 102 ALA A C 1
ATOM 816 O O . ALA A 1 102 ? -0.033 12.746 11.305 1.00 74.44 102 ALA A O 1
ATOM 817 N N . LEU A 1 103 ? 0.293 11.257 9.657 1.00 64.12 103 LEU A N 1
ATOM 818 C CA . LEU A 1 103 ? -0.791 10.353 10.046 1.00 64.12 103 LEU A CA 1
ATOM 819 C C . LEU A 1 103 ? -0.481 9.596 11.340 1.00 64.12 103 LEU A C 1
ATOM 821 O O . LEU A 1 103 ? -1.345 9.500 12.209 1.00 64.12 103 LEU A O 1
ATOM 825 N N . GLU A 1 104 ? 0.742 9.093 11.500 1.00 65.94 104 GLU A N 1
ATOM 826 C CA . GLU A 1 104 ? 1.166 8.417 12.731 1.00 65.94 104 GLU A CA 1
ATOM 827 C C . GLU A 1 104 ? 1.215 9.377 13.925 1.00 65.94 104 GLU A C 1
ATOM 829 O O . GLU A 1 104 ? 0.765 9.042 15.023 1.00 65.94 104 GLU A O 1
ATOM 834 N N . GLU A 1 105 ? 1.695 10.603 13.715 1.00 72.19 105 GLU A N 1
ATOM 835 C CA . GLU A 1 105 ? 1.736 11.621 14.762 1.00 72.19 105 GLU A CA 1
ATOM 836 C C . GLU A 1 105 ? 0.329 12.160 15.084 1.00 72.19 105 GLU A C 1
ATOM 838 O O . GLU A 1 105 ? 0.008 12.372 16.256 1.00 72.19 105 GLU A O 1
ATOM 843 N N . ALA A 1 106 ? -0.551 12.312 14.085 1.00 65.69 106 ALA A N 1
ATOM 844 C CA . ALA A 1 106 ? -1.965 12.620 14.305 1.00 65.69 106 ALA A CA 1
ATOM 845 C C . ALA A 1 106 ? -2.656 11.507 15.109 1.00 65.69 106 ALA A C 1
ATOM 847 O O . ALA A 1 106 ? -3.346 11.802 16.084 1.00 65.69 106 ALA A O 1
ATOM 848 N N . ARG A 1 107 ? -2.400 10.233 14.781 1.00 59.19 107 ARG A N 1
ATOM 849 C CA . ARG A 1 107 ? -2.894 9.073 15.536 1.00 59.19 107 ARG A CA 1
ATOM 850 C C . ARG A 1 107 ? -2.412 9.093 16.984 1.00 59.19 107 ARG A C 1
ATOM 852 O O . ARG A 1 107 ? -3.216 8.898 17.883 1.00 59.19 107 ARG A O 1
ATOM 859 N N . ARG A 1 108 ? -1.140 9.406 17.239 1.00 61.06 108 ARG A N 1
ATOM 860 C CA . ARG A 1 108 ? -0.578 9.478 18.599 1.00 61.06 108 ARG A CA 1
ATOM 861 C C . ARG A 1 108 ? -1.177 10.605 19.449 1.00 61.06 108 ARG A C 1
ATOM 863 O O . ARG A 1 108 ? -1.264 10.474 20.670 1.00 61.06 108 ARG A O 1
ATOM 870 N N . ARG A 1 109 ? -1.570 11.721 18.827 1.00 56.31 109 ARG A N 1
ATOM 871 C CA . ARG A 1 109 ? -2.294 12.816 19.501 1.00 56.31 109 ARG A CA 1
ATOM 872 C C . ARG A 1 109 ? -3.747 12.439 19.776 1.00 56.31 109 ARG A C 1
ATOM 874 O O . ARG A 1 109 ? -4.223 12.659 20.880 1.00 56.31 109 ARG A O 1
ATOM 881 N N . LEU A 1 110 ? -4.391 11.764 18.831 1.00 49.41 110 LEU A N 1
ATOM 882 C CA . LEU A 1 110 ? -5.753 11.253 18.975 1.00 49.41 110 LEU A CA 1
ATOM 883 C C . LEU A 1 110 ? -5.871 10.094 19.985 1.00 49.41 110 LEU A C 1
ATOM 885 O O . LEU A 1 110 ? -6.850 10.036 20.720 1.00 49.41 110 LEU A O 1
ATOM 889 N N . GLU A 1 111 ? -4.864 9.221 20.095 1.00 53.78 111 GLU A N 1
ATOM 890 C CA . GLU A 1 111 ? -4.781 8.160 21.117 1.00 53.78 111 GLU A CA 1
ATOM 891 C C . GLU A 1 111 ? -4.572 8.734 22.527 1.00 53.78 111 GLU A C 1
ATOM 893 O O . GLU A 1 111 ? -5.059 8.170 23.504 1.00 53.78 111 GLU A O 1
ATOM 898 N N . LYS A 1 112 ? -3.885 9.879 22.646 1.00 54.56 112 LYS A N 1
ATOM 899 C CA . LYS A 1 112 ? -3.745 10.611 23.917 1.00 54.56 112 LYS A CA 1
ATOM 900 C C . LYS A 1 112 ? -4.999 11.389 24.312 1.00 54.56 112 LYS A C 1
ATOM 902 O O . LYS A 1 112 ? -5.192 11.627 25.499 1.00 54.56 112 LYS A O 1
ATOM 907 N N . GLU A 1 113 ? -5.824 11.778 23.345 1.00 40.94 113 GLU A N 1
ATOM 908 C CA . GLU A 1 113 ? -7.063 12.533 23.574 1.00 40.94 113 GLU A CA 1
ATOM 909 C C . GLU A 1 113 ? -8.316 11.639 23.611 1.00 40.94 113 GLU A C 1
ATOM 911 O O . GLU A 1 113 ? -9.403 12.132 23.893 1.00 40.94 113 GLU A O 1
ATOM 916 N N . GLY A 1 114 ? -8.183 10.322 23.393 1.00 47.88 114 GLY A N 1
ATOM 917 C CA . GLY A 1 114 ? -9.250 9.335 23.609 1.00 47.88 114 GLY A CA 1
ATOM 918 C C . GLY A 1 114 ? -10.520 9.553 22.776 1.00 47.88 114 GLY A C 1
ATOM 919 O O . GLY A 1 114 ? -11.568 9.023 23.135 1.00 47.88 114 GLY A O 1
ATOM 920 N N . ILE A 1 115 ? -10.449 10.344 21.698 1.00 49.03 115 ILE A N 1
ATOM 921 C CA . ILE A 1 115 ? -11.635 10.903 21.034 1.00 49.03 115 ILE A CA 1
ATOM 922 C C . ILE A 1 115 ? -11.868 10.437 19.597 1.00 49.03 115 ILE A C 1
ATOM 924 O O . ILE A 1 115 ? -12.746 10.999 18.949 1.00 49.03 115 ILE A O 1
ATOM 928 N N . LEU A 1 116 ? -11.167 9.416 19.072 1.00 48.38 116 LEU A N 1
ATOM 929 C CA . LEU A 1 116 ? -11.580 8.851 17.780 1.00 48.38 116 LEU A CA 1
ATOM 930 C C . LEU A 1 116 ? -11.780 7.324 17.726 1.00 48.38 116 LEU A C 1
ATOM 932 O O . LEU A 1 116 ? -10.911 6.564 18.160 1.00 48.38 116 LEU A O 1
ATOM 936 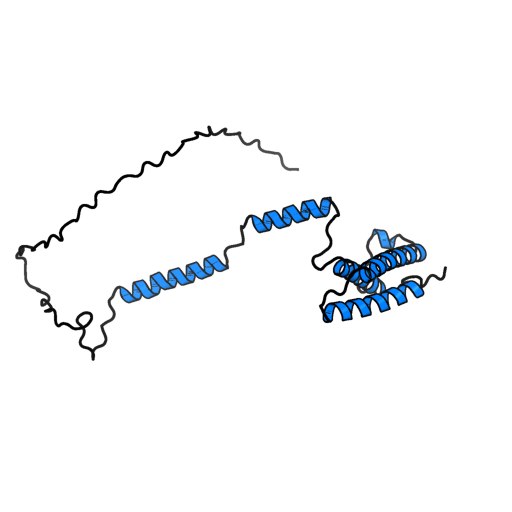N N . PRO A 1 117 ? -12.925 6.892 17.153 1.00 53.75 117 PRO A N 1
ATOM 937 C CA . PRO A 1 117 ? -13.256 5.503 16.868 1.00 53.75 117 PRO A CA 1
ATOM 938 C C . PRO A 1 117 ? -12.432 4.913 15.705 1.00 53.75 117 PRO A C 1
ATOM 940 O O . PRO A 1 117 ? -12.049 5.661 14.800 1.00 53.75 117 PRO A O 1
ATOM 943 N N . PRO A 1 118 ? -12.186 3.584 15.673 1.00 44.22 118 PRO A N 1
ATOM 944 C CA . PRO A 1 118 ? -11.662 2.885 14.499 1.00 44.22 118 PRO A CA 1
ATOM 945 C C . PRO A 1 118 ? -12.393 3.204 13.174 1.00 44.22 118 PRO A C 1
ATOM 947 O O . PRO A 1 118 ? -13.573 3.565 13.163 1.00 44.22 118 PRO A O 1
ATOM 950 N N . PRO A 1 119 ? -11.706 3.064 12.022 1.00 51.06 119 PRO A N 1
ATOM 951 C CA . PRO A 1 119 ? -12.223 3.505 10.730 1.00 51.06 119 PRO A CA 1
ATOM 952 C C . PRO A 1 119 ? -13.308 2.553 10.197 1.00 51.06 119 PRO A C 1
ATOM 954 O O . PRO A 1 119 ? -13.003 1.610 9.470 1.00 51.06 119 PRO A O 1
ATOM 957 N N . SER A 1 120 ? -14.569 2.775 10.599 1.00 46.44 120 SER A N 1
ATOM 958 C CA . SER A 1 120 ? -15.822 2.448 9.866 1.00 46.44 120 SER A CA 1
ATOM 959 C C . SER A 1 120 ? -17.110 2.864 10.622 1.00 46.44 120 SER A C 1
ATOM 961 O O . SER A 1 120 ? -18.110 2.155 10.609 1.00 46.44 120 SER A O 1
ATOM 963 N N . GLY A 1 121 ? -17.124 4.041 11.258 1.00 52.94 121 GLY A N 1
ATOM 964 C CA . GLY A 1 121 ? -18.325 4.555 11.935 1.00 52.94 121 GLY A CA 1
ATOM 965 C C . GLY A 1 121 ? -18.498 3.993 13.345 1.00 52.94 121 GLY A C 1
ATOM 966 O O . GLY A 1 121 ? -17.821 3.048 13.754 1.00 52.94 121 GLY A O 1
ATOM 967 N N . GLN A 1 122 ? -19.355 4.621 14.143 1.00 57.09 122 GLN A N 1
ATOM 968 C CA . GLN A 1 122 ? -19.592 4.255 15.541 1.00 57.09 122 GLN A CA 1
ATOM 969 C C . GLN A 1 122 ? -19.972 2.763 15.677 1.00 57.09 122 GLN A C 1
ATOM 971 O O . GLN A 1 122 ? -19.491 2.083 16.593 1.00 57.09 122 GLN A O 1
ATOM 976 N N . ALA A 1 123 ? -20.693 2.244 14.679 1.00 57.75 123 ALA A N 1
ATOM 977 C CA . ALA A 1 123 ? -21.087 0.860 14.482 1.00 57.75 123 ALA A CA 1
ATOM 978 C C . ALA A 1 123 ? -19.918 -0.106 14.371 1.00 57.75 123 ALA A C 1
ATOM 980 O O . ALA A 1 123 ? -20.010 -1.198 14.913 1.00 57.75 123 ALA A O 1
ATOM 981 N N . ALA A 1 124 ? -18.811 0.246 13.721 1.00 61.62 124 ALA A N 1
ATOM 982 C CA . ALA A 1 124 ? -17.678 -0.668 13.617 1.00 61.62 124 ALA A CA 1
ATOM 983 C C . ALA A 1 124 ? -16.994 -0.904 14.965 1.00 61.62 124 ALA A C 1
ATOM 985 O O . ALA A 1 124 ? -16.543 -2.012 15.245 1.00 61.62 124 ALA A O 1
ATOM 986 N N . ASN A 1 125 ? -16.971 0.103 15.836 1.00 64.56 125 ASN A N 1
ATOM 987 C CA . ASN A 1 125 ? -16.374 -0.023 17.172 1.00 64.56 125 ASN A CA 1
ATOM 988 C C . ASN A 1 125 ? -17.310 -0.783 18.095 1.00 64.56 125 ASN A C 1
ATOM 990 O O . ASN A 1 125 ? -16.850 -1.623 18.856 1.00 64.56 125 ASN A O 1
ATOM 994 N N . ALA A 1 126 ? -18.614 -0.530 17.985 1.00 65.94 126 ALA A N 1
ATOM 995 C CA . ALA A 1 126 ? -19.634 -1.290 18.692 1.00 65.94 126 ALA A CA 1
ATOM 996 C C . ALA A 1 126 ? -19.701 -2.753 18.210 1.00 65.94 126 ALA A C 1
ATOM 998 O O . ALA A 1 126 ? -19.837 -3.681 18.998 1.00 65.94 126 ALA A O 1
ATOM 999 N N . MET A 1 127 ? -19.523 -2.983 16.911 1.00 67.69 127 MET A N 1
ATOM 1000 C CA . MET A 1 127 ? -19.396 -4.310 16.319 1.00 67.69 1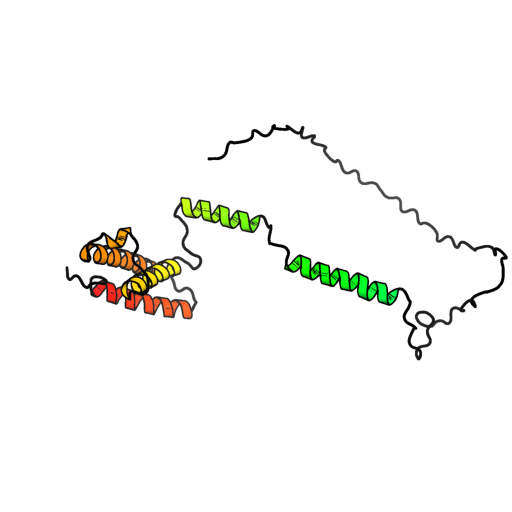27 MET A CA 1
ATOM 1001 C C . MET A 1 127 ? -18.129 -5.004 16.814 1.00 67.69 127 MET A C 1
ATOM 1003 O O . MET A 1 127 ? -18.182 -6.164 17.206 1.00 67.69 127 MET A O 1
ATOM 1007 N N . TRP A 1 128 ? -16.996 -4.300 16.840 1.00 71.44 128 TRP A N 1
ATOM 1008 C CA . TRP A 1 128 ? -15.730 -4.821 17.351 1.00 71.44 128 TRP A CA 1
ATOM 1009 C C . TRP A 1 128 ? -15.811 -5.161 18.842 1.00 71.44 128 TRP A C 1
ATOM 1011 O O . TRP A 1 128 ? -15.319 -6.212 19.245 1.00 71.44 128 TRP A O 1
ATOM 1021 N N . THR A 1 129 ? -16.464 -4.336 19.670 1.00 69.88 129 THR A N 1
ATOM 1022 C CA . THR A 1 129 ? -16.656 -4.646 21.096 1.00 69.88 129 THR A CA 1
ATOM 1023 C C . THR A 1 129 ? -17.572 -5.849 21.284 1.00 69.88 129 THR A C 1
ATOM 1025 O O . THR A 1 129 ? -17.246 -6.733 22.076 1.00 69.88 129 THR A O 1
ATOM 1028 N N . ILE A 1 130 ? -18.664 -5.954 20.522 1.00 73.88 130 ILE A N 1
ATOM 1029 C CA . ILE A 1 130 ? -19.544 -7.131 20.552 1.00 73.88 130 ILE A CA 1
ATOM 1030 C C . ILE A 1 130 ? -18.788 -8.385 20.092 1.00 73.88 130 ILE A C 1
ATOM 1032 O O . ILE A 1 130 ? -18.816 -9.406 20.769 1.00 73.88 130 ILE A O 1
ATOM 1036 N N . GLN A 1 131 ? -18.039 -8.320 18.992 1.00 74.88 131 GLN A N 1
ATOM 1037 C CA . GLN A 1 131 ? -17.262 -9.459 18.500 1.00 74.88 131 GLN A CA 1
ATOM 1038 C C . GLN A 1 131 ? -16.160 -9.878 19.474 1.00 74.88 131 GLN A C 1
ATOM 1040 O O . GLN A 1 131 ? -15.986 -11.069 19.705 1.00 74.88 131 GLN A O 1
ATOM 1045 N N . ASN A 1 132 ? -15.445 -8.936 20.090 1.00 74.69 132 ASN A N 1
ATOM 1046 C CA . ASN A 1 132 ? -14.406 -9.263 21.064 1.00 74.69 132 ASN A CA 1
ATOM 1047 C C . ASN A 1 132 ? -14.965 -9.824 22.363 1.00 74.69 132 ASN A C 1
ATOM 1049 O O . ASN A 1 132 ? -14.378 -10.745 22.922 1.00 74.69 132 ASN A O 1
ATOM 1053 N N . THR A 1 133 ? -16.080 -9.290 22.857 1.00 69.25 133 THR A N 1
ATOM 1054 C CA . THR A 1 133 ? -16.742 -9.837 24.051 1.00 69.25 133 THR A CA 1
ATOM 1055 C C . THR A 1 133 ? -17.274 -11.242 23.777 1.00 69.25 133 THR A C 1
ATOM 1057 O O . THR A 1 133 ? -17.063 -12.135 24.593 1.00 69.25 133 THR A O 1
ATOM 1060 N N . LEU A 1 134 ? -17.843 -11.486 22.592 1.00 71.50 134 LEU A N 1
ATOM 1061 C CA . LEU A 1 134 ? -18.249 -12.822 22.144 1.00 71.50 134 LEU A CA 1
ATOM 1062 C C . LEU A 1 134 ? -17.058 -13.770 21.941 1.00 71.50 134 LEU A C 1
ATOM 1064 O O . LEU A 1 134 ? -17.125 -14.932 22.322 1.00 71.50 134 LEU A O 1
ATOM 1068 N N . ALA A 1 135 ? -15.945 -13.298 21.390 1.00 72.38 135 ALA A N 1
ATOM 1069 C CA . ALA A 1 135 ? -14.741 -14.106 21.207 1.00 72.38 135 ALA A CA 1
ATOM 1070 C C . ALA A 1 135 ? -14.065 -14.446 22.552 1.00 72.38 135 ALA A C 1
ATOM 1072 O O . ALA A 1 135 ? -13.615 -15.572 22.767 1.00 72.38 135 ALA A O 1
ATOM 1073 N N . LYS A 1 136 ? -14.056 -13.506 23.506 1.00 70.00 136 LYS A N 1
ATOM 1074 C CA . LYS A 1 136 ? -13.670 -13.774 24.901 1.00 70.00 136 LYS A CA 1
ATOM 1075 C C . LYS A 1 136 ? -14.612 -14.803 25.545 1.00 70.00 136 LYS A C 1
ATOM 1077 O O . LYS A 1 136 ? -14.129 -15.717 26.205 1.00 70.00 136 LYS A O 1
ATOM 1082 N N . ALA A 1 137 ? -15.923 -14.727 25.282 1.00 61.19 137 ALA A N 1
ATOM 1083 C CA . ALA A 1 137 ? -16.917 -15.714 25.729 1.00 61.19 137 ALA A CA 1
ATOM 1084 C C . ALA A 1 137 ? -16.652 -17.124 25.208 1.00 61.19 137 ALA A C 1
ATOM 1086 O O . ALA A 1 137 ? -16.794 -18.108 25.929 1.00 61.19 137 ALA A O 1
ATOM 1087 N N . GLN A 1 138 ? -16.281 -17.217 23.934 1.00 64.06 138 GLN A N 1
ATOM 1088 C CA . GLN A 1 138 ? -16.001 -18.477 23.258 1.00 64.06 138 GLN A CA 1
ATOM 1089 C C . GLN A 1 138 ? -14.617 -19.039 23.619 1.00 64.06 138 GLN A C 1
ATOM 1091 O O . GLN A 1 138 ? -14.247 -20.104 23.130 1.00 64.06 138 GLN A O 1
ATOM 1096 N N . GLY A 1 139 ? -13.844 -18.341 24.463 1.00 63.41 139 GLY A N 1
ATOM 1097 C CA . GLY A 1 139 ? -12.490 -18.733 24.850 1.00 63.41 139 GLY A CA 1
ATOM 1098 C C . GLY A 1 139 ? -11.469 -18.615 23.717 1.00 63.41 139 GLY A C 1
ATOM 1099 O O . GLY A 1 139 ? -10.358 -19.124 23.840 1.00 63.41 139 GLY A O 1
ATOM 1100 N N . THR A 1 140 ? -11.823 -17.955 22.609 1.00 65.94 140 THR A N 1
ATOM 1101 C CA . THR A 1 140 ? -10.933 -17.791 21.452 1.00 65.94 140 THR A CA 1
ATOM 1102 C C . THR A 1 140 ? -9.936 -16.655 21.658 1.00 65.94 140 THR A C 1
ATOM 1104 O O . THR A 1 140 ? -8.871 -16.661 21.046 1.00 65.94 140 THR A O 1
ATOM 1107 N N . LEU A 1 141 ? -10.258 -15.684 22.522 1.00 65.06 141 LEU A N 1
ATOM 1108 C CA . LEU A 1 141 ? -9.356 -14.602 22.919 1.00 65.06 141 LEU A CA 1
ATOM 1109 C C . LEU A 1 141 ? -9.023 -14.673 24.418 1.00 65.06 141 LEU A C 1
ATOM 1111 O O . LEU A 1 141 ? -9.926 -14.871 25.232 1.00 65.06 141 LEU A O 1
ATOM 1115 N N . PRO A 1 142 ? -7.750 -14.474 24.809 1.00 65.56 142 PRO A N 1
ATOM 1116 C CA . PRO A 1 142 ? -7.361 -14.459 26.213 1.00 65.56 142 PRO A CA 1
ATOM 1117 C C . PRO A 1 142 ? -7.901 -13.212 26.929 1.00 65.56 142 PRO A C 1
ATOM 1119 O O . PRO A 1 142 ? -7.829 -12.099 26.405 1.00 65.56 142 PRO A O 1
ATOM 1122 N N . LEU A 1 143 ? -8.390 -13.393 28.159 1.00 68.31 143 LEU A N 1
ATOM 1123 C CA . LEU A 1 143 ? -8.761 -12.290 29.052 1.00 68.31 143 LEU A CA 1
ATOM 1124 C C . LEU A 1 143 ? -7.531 -11.442 29.415 1.00 68.31 143 LEU A C 1
ATOM 1126 O O . LEU A 1 143 ? -6.419 -11.970 29.556 1.00 68.31 143 LEU A O 1
ATOM 1130 N N . ALA A 1 144 ? -7.729 -10.133 29.586 1.00 71.06 144 ALA A N 1
ATOM 1131 C CA . ALA A 1 144 ? -6.665 -9.224 30.010 1.00 71.06 144 ALA A CA 1
ATOM 1132 C C . ALA A 1 144 ? -6.245 -9.492 31.469 1.00 71.06 144 ALA A C 1
ATOM 1134 O O . ALA A 1 144 ? -6.979 -10.111 32.236 1.00 71.06 144 ALA A O 1
ATOM 1135 N N . TYR A 1 145 ? -5.056 -9.027 31.869 1.00 49.84 145 TYR A N 1
ATOM 1136 C CA . TYR A 1 145 ? -4.527 -9.260 33.222 1.00 49.84 145 TYR A CA 1
ATOM 1137 C C . TYR A 1 145 ? -5.444 -8.701 34.326 1.00 49.84 145 TYR A C 1
ATOM 1139 O O . TYR A 1 145 ? -5.663 -9.379 35.322 1.00 49.84 145 TYR A O 1
ATOM 1147 N N . ASP A 1 146 ? -6.027 -7.519 34.105 1.00 66.81 146 ASP A N 1
ATOM 1148 C CA . ASP A 1 146 ? -6.966 -6.860 35.029 1.00 66.81 146 ASP A CA 1
ATOM 1149 C C . ASP A 1 146 ? -8.315 -7.604 35.138 1.00 66.81 146 ASP A C 1
ATOM 1151 O O . ASP A 1 146 ? -8.910 -7.705 36.206 1.00 66.81 146 ASP A O 1
ATOM 1155 N N . GLU A 1 147 ? -8.769 -8.223 34.041 1.00 70.88 147 GLU A N 1
ATOM 1156 C CA . GLU A 1 147 ? -10.026 -8.985 33.994 1.00 70.88 147 GLU A CA 1
ATOM 1157 C C . GLU A 1 147 ? -9.911 -10.335 34.724 1.00 70.88 147 GLU A C 1
ATOM 1159 O O . GLU A 1 147 ? -10.884 -10.803 35.302 1.00 70.88 147 GLU A O 1
ATOM 1164 N N . LYS A 1 148 ? -8.723 -10.957 34.756 1.00 68.69 148 LYS A N 1
ATOM 1165 C CA . LYS A 1 148 ? -8.508 -12.253 35.432 1.00 68.69 148 LYS A CA 1
ATOM 1166 C C . LYS A 1 148 ? -8.581 -12.176 36.957 1.00 68.69 148 LYS A C 1
ATOM 1168 O O . LYS A 1 148 ? -8.744 -13.210 37.597 1.00 68.69 148 LYS A O 1
ATOM 1173 N N . SER A 1 149 ? -8.395 -10.989 37.532 1.00 71.75 149 SER A N 1
ATOM 1174 C CA . SER A 1 149 ? -8.496 -10.769 38.977 1.00 71.75 149 SER A CA 1
ATOM 1175 C C . SER A 1 149 ? -9.919 -10.507 39.468 1.00 71.75 149 SER A C 1
ATOM 1177 O O . SER A 1 149 ? -10.133 -10.530 40.678 1.00 71.75 149 SER A O 1
ATOM 1179 N N . LEU A 1 150 ? -10.873 -10.250 38.568 1.00 75.25 150 LEU A N 1
ATOM 1180 C CA . LEU A 1 150 ? -12.267 -10.011 38.937 1.00 75.25 150 LEU A CA 1
ATOM 1181 C C . LEU A 1 150 ? -12.999 -11.322 39.229 1.00 75.25 150 LEU A C 1
ATOM 1183 O O . LEU A 1 150 ? -12.712 -12.360 38.632 1.00 75.25 150 LEU A O 1
ATOM 1187 N N . SER A 1 151 ? -13.978 -11.257 40.133 1.00 80.81 151 SER A N 1
ATOM 1188 C CA . SER A 1 151 ? -14.917 -12.364 40.317 1.00 80.81 151 SER A CA 1
ATOM 1189 C C . SER A 1 151 ? -15.782 -12.552 39.061 1.00 80.81 151 SER A C 1
ATOM 1191 O O . SER A 1 151 ? -16.031 -11.597 38.322 1.00 80.81 151 SER A O 1
ATOM 1193 N N . ASN A 1 152 ? -16.244 -13.782 38.802 1.00 80.31 152 ASN A N 1
ATOM 1194 C CA . ASN A 1 152 ? -17.047 -14.083 37.608 1.00 80.31 152 ASN A CA 1
ATOM 1195 C C . ASN A 1 152 ? -18.310 -13.205 37.527 1.00 80.31 152 ASN A C 1
ATOM 1197 O O . ASN A 1 152 ? -18.653 -12.741 36.444 1.00 80.31 152 ASN A O 1
ATOM 1201 N N . ASP A 1 153 ? -18.938 -12.919 38.670 1.0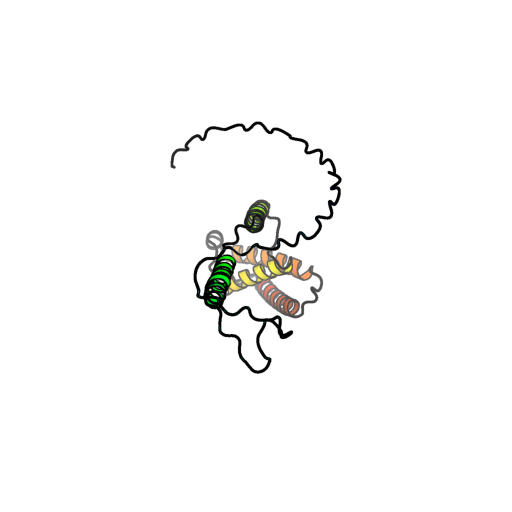0 80.75 153 ASP A N 1
ATOM 1202 C CA . ASP A 1 153 ? -20.147 -12.095 38.785 1.00 80.75 153 ASP A CA 1
ATOM 1203 C C . ASP A 1 153 ? -19.885 -10.619 38.425 1.00 80.75 153 ASP A C 1
ATOM 1205 O O . ASP A 1 153 ? -20.676 -9.972 37.729 1.00 80.75 153 ASP A O 1
ATOM 1209 N N . GLU A 1 154 ? -18.743 -10.071 38.851 1.00 82.25 154 GLU A N 1
ATOM 1210 C CA . GLU A 1 154 ? -18.333 -8.706 38.494 1.00 82.25 154 GLU A CA 1
ATOM 1211 C C . GLU A 1 154 ? -17.952 -8.600 37.016 1.00 82.25 154 GLU A C 1
ATOM 1213 O O . GLU A 1 154 ? -18.231 -7.590 36.362 1.00 82.25 154 GLU A O 1
ATOM 1218 N N . LEU A 1 155 ? -17.312 -9.639 36.479 1.00 79.38 155 LEU A N 1
ATOM 1219 C CA . LEU A 1 155 ? -16.911 -9.699 35.082 1.00 79.38 155 LEU A CA 1
ATOM 1220 C C . LEU A 1 155 ? -18.137 -9.796 34.162 1.00 79.38 155 LEU A C 1
ATOM 1222 O O . LEU A 1 155 ? -18.223 -9.045 33.188 1.00 79.38 155 LEU A O 1
ATOM 1226 N N . ASP A 1 156 ? -19.119 -10.624 34.518 1.00 81.25 156 ASP A N 1
ATOM 1227 C CA . ASP A 1 156 ? -20.411 -10.712 33.832 1.00 81.25 156 ASP A CA 1
ATOM 1228 C C . ASP A 1 156 ? -21.151 -9.367 33.853 1.00 81.25 156 ASP A C 1
ATOM 1230 O O . ASP A 1 156 ? -21.593 -8.889 32.804 1.00 81.25 156 ASP A O 1
ATOM 1234 N N . SER A 1 157 ? -21.180 -8.684 35.001 1.00 81.06 157 SER A N 1
ATOM 1235 C CA . SER A 1 157 ? -21.792 -7.354 35.135 1.00 81.06 157 SER A CA 1
ATOM 1236 C C . SER A 1 157 ? -21.149 -6.322 34.201 1.00 81.06 157 SER A C 1
ATOM 1238 O O . SER A 1 157 ? -21.849 -5.638 33.448 1.00 81.06 157 SER A O 1
ATOM 1240 N N . LYS A 1 158 ? -19.811 -6.249 34.172 1.00 81.69 158 LYS A N 1
ATOM 1241 C CA . LYS A 1 158 ? -19.078 -5.325 33.290 1.00 81.69 158 LYS A CA 1
ATOM 1242 C C . LYS A 1 158 ? -19.300 -5.628 31.813 1.00 81.69 158 LYS A C 1
ATOM 1244 O O . LYS A 1 158 ? -19.443 -4.706 31.011 1.00 81.69 158 LYS A O 1
ATOM 1249 N N . ILE A 1 159 ? -19.335 -6.905 31.444 1.00 78.38 159 ILE A N 1
ATOM 1250 C CA . ILE A 1 159 ? -19.582 -7.324 30.062 1.00 78.38 159 ILE A CA 1
ATOM 1251 C C . ILE A 1 159 ? -20.998 -6.954 29.633 1.00 78.38 159 ILE A C 1
ATOM 1253 O O . ILE A 1 159 ? -21.184 -6.426 28.537 1.00 78.38 159 ILE A O 1
ATOM 1257 N N . VAL A 1 160 ? -21.993 -7.173 30.493 1.00 83.06 160 VAL A N 1
ATOM 1258 C CA . VAL A 1 160 ? -23.383 -6.798 30.217 1.00 83.06 160 VAL A CA 1
ATOM 1259 C C . VAL A 1 160 ? -23.525 -5.283 30.067 1.00 83.06 160 VAL A C 1
ATOM 1261 O O . VAL A 1 160 ? -24.210 -4.832 29.150 1.00 83.06 160 VAL A O 1
ATOM 1264 N N . GLU A 1 161 ? -22.869 -4.482 30.908 1.00 83.19 161 GLU A N 1
ATOM 1265 C CA . GLU A 1 161 ? -22.863 -3.020 30.766 1.00 83.19 161 GLU A CA 1
ATOM 1266 C C . GLU A 1 161 ? -22.217 -2.570 29.450 1.00 83.19 161 GLU A C 1
ATOM 1268 O O . GLU A 1 161 ? -22.807 -1.778 28.712 1.00 83.19 161 GLU A O 1
ATOM 1273 N N . GLN A 1 162 ? -21.050 -3.123 29.107 1.00 77.38 162 GLN A N 1
ATOM 1274 C CA . GLN A 1 162 ? -20.363 -2.833 27.845 1.00 77.38 162 GLN A CA 1
ATOM 1275 C C . GLN A 1 162 ? -21.224 -3.205 26.627 1.00 77.38 162 GLN A C 1
ATOM 1277 O O . GLN A 1 162 ? -21.327 -2.424 25.679 1.00 77.38 162 GLN A O 1
ATOM 1282 N N . LEU A 1 163 ? -21.882 -4.370 26.660 1.00 81.38 163 LEU A N 1
ATOM 1283 C CA . LEU A 1 163 ? -22.779 -4.825 25.597 1.00 81.38 163 LEU A CA 1
ATOM 1284 C C . LEU A 1 163 ? -24.020 -3.940 25.477 1.00 81.38 163 LEU A C 1
ATOM 1286 O O . LEU A 1 163 ? -24.401 -3.604 24.362 1.00 81.38 163 LEU A O 1
ATOM 1290 N N . LYS A 1 164 ? -24.631 -3.513 26.590 1.00 83.44 164 LYS A N 1
ATOM 1291 C CA . LYS A 1 164 ? -25.779 -2.590 26.570 1.00 83.44 164 LYS A CA 1
ATOM 1292 C C . LYS A 1 164 ? -25.423 -1.264 25.901 1.00 83.44 164 LYS A C 1
ATOM 1294 O O . LYS A 1 164 ? -26.185 -0.784 25.065 1.00 83.44 164 LYS A O 1
ATOM 1299 N N . VAL A 1 165 ? -24.257 -0.703 26.222 1.00 82.81 165 VAL A N 1
ATOM 1300 C CA . VAL A 1 165 ? -23.770 0.544 25.610 1.00 82.81 165 VAL A CA 1
ATOM 1301 C C . VAL A 1 165 ? -23.497 0.358 24.114 1.00 82.81 165 VAL A C 1
ATOM 1303 O O . VAL A 1 165 ? -23.888 1.205 23.314 1.00 82.81 165 VAL A O 1
ATOM 1306 N N . ALA A 1 166 ? -22.877 -0.758 23.719 1.00 75.75 166 ALA A N 1
ATOM 1307 C CA . ALA A 1 166 ? -22.587 -1.059 22.315 1.00 75.75 166 ALA A CA 1
ATOM 1308 C C . ALA A 1 166 ? -23.851 -1.354 21.483 1.00 75.75 166 ALA A C 1
ATOM 1310 O O . ALA A 1 166 ? -23.943 -0.972 20.320 1.00 75.75 166 ALA A O 1
ATOM 1311 N N . VAL A 1 167 ? -24.847 -2.017 22.072 1.00 82.75 167 VAL A N 1
ATOM 1312 C CA . VAL A 1 167 ? -26.153 -2.239 21.439 1.00 82.75 167 VAL A CA 1
ATOM 1313 C C . VAL A 1 167 ? -26.867 -0.907 21.232 1.00 82.75 167 VAL A C 1
ATOM 1315 O O . VAL A 1 167 ? -27.331 -0.647 20.126 1.00 82.75 167 VAL A O 1
ATOM 1318 N N . ALA A 1 168 ? -26.892 -0.038 22.247 1.00 82.25 168 ALA A N 1
ATOM 1319 C CA . ALA A 1 168 ? -27.520 1.276 22.145 1.00 82.25 168 ALA A CA 1
ATOM 1320 C C . ALA A 1 168 ? -26.870 2.156 21.063 1.00 82.25 168 ALA A C 1
ATOM 1322 O O . ALA A 1 168 ? -27.573 2.856 20.339 1.00 82.25 168 ALA A O 1
ATOM 1323 N N . SER A 1 169 ? -25.542 2.100 20.907 1.00 72.50 169 SER A N 1
ATOM 1324 C CA . SER A 1 169 ? -24.858 2.846 19.847 1.00 72.50 169 SER A CA 1
ATOM 1325 C C . SER A 1 169 ? -25.105 2.268 18.450 1.00 72.50 169 SER A C 1
ATOM 1327 O O . SER A 1 169 ? -25.227 3.038 17.505 1.00 72.50 169 SER A O 1
ATOM 1329 N N . LEU A 1 170 ? -25.242 0.944 18.306 1.00 75.12 170 LEU A N 1
ATOM 1330 C CA . LEU A 1 170 ? -25.636 0.324 17.034 1.00 75.12 170 LEU A CA 1
ATOM 1331 C C . LEU A 1 170 ? -27.085 0.626 16.658 1.00 75.12 170 LEU A C 1
ATOM 1333 O O . LEU A 1 170 ? -27.375 0.830 15.483 1.00 75.12 170 LEU A O 1
ATOM 1337 N N . GLU A 1 171 ? -27.996 0.629 17.628 1.00 78.56 171 GLU A N 1
ATOM 1338 C CA . GLU A 1 171 ? -29.407 0.957 17.400 1.00 78.56 171 GLU A CA 1
ATOM 1339 C C . GLU A 1 171 ? -29.602 2.438 17.032 1.00 78.56 171 GLU A C 1
ATOM 1341 O O . GLU A 1 171 ? -30.522 2.749 16.283 1.00 78.56 171 GLU A O 1
ATOM 1346 N N . ALA A 1 172 ? -28.722 3.332 17.496 1.00 77.81 172 ALA A N 1
ATOM 1347 C CA . ALA A 1 172 ? -28.748 4.755 17.155 1.00 77.81 172 ALA A CA 1
ATOM 1348 C C . ALA A 1 172 ? -28.206 5.081 15.749 1.00 77.81 172 ALA A C 1
ATOM 1350 O O . ALA A 1 172 ? -28.434 6.184 15.255 1.00 77.81 172 ALA A O 1
ATOM 1351 N N . GLU A 1 173 ? -27.478 4.162 15.108 1.00 72.38 173 GLU A N 1
ATOM 1352 C CA . GLU A 1 173 ? -26.904 4.399 13.781 1.00 72.38 173 GLU A CA 1
ATOM 1353 C C . GLU A 1 173 ? -27.956 4.171 12.687 1.00 72.38 173 GLU A C 1
ATOM 1355 O O . GLU A 1 173 ? -28.485 3.062 12.550 1.00 72.38 173 GLU A O 1
ATOM 1360 N N . GLU A 1 174 ? -28.254 5.229 11.926 1.00 67.06 174 GLU A N 1
ATOM 1361 C CA . GLU A 1 174 ? -29.158 5.204 10.769 1.00 67.06 174 GLU A CA 1
ATOM 1362 C C . GLU A 1 174 ? -28.615 4.298 9.647 1.00 67.06 174 GLU A C 1
ATOM 1364 O O . GLU A 1 174 ? -27.409 4.062 9.551 1.00 67.06 174 GLU A O 1
ATOM 1369 N N . ASP A 1 175 ? -29.517 3.767 8.813 1.00 65.94 175 ASP A N 1
ATOM 1370 C CA . ASP A 1 175 ? -29.217 2.770 7.777 1.00 65.94 175 ASP A CA 1
ATOM 1371 C C . ASP A 1 175 ? -28.045 3.213 6.882 1.00 65.94 175 ASP A C 1
ATOM 1373 O O . ASP A 1 175 ? -28.164 4.132 6.070 1.00 65.94 175 ASP A O 1
ATOM 1377 N N . SER A 1 176 ? -26.906 2.519 6.986 1.00 64.06 176 SER A N 1
ATOM 1378 C CA . SER A 1 176 ? -25.660 2.883 6.288 1.00 64.06 176 SER A CA 1
ATOM 1379 C C . SER A 1 176 ? -25.710 2.673 4.767 1.00 64.06 176 SER A C 1
ATOM 1381 O O . SER A 1 176 ? -24.744 2.965 4.062 1.00 64.06 176 SER A O 1
ATOM 1383 N N . GLY A 1 177 ? -26.819 2.135 4.245 1.00 66.62 177 GLY A N 1
ATOM 1384 C CA . GLY A 1 177 ? -27.008 1.791 2.835 1.00 66.62 177 GLY A CA 1
ATOM 1385 C C . GLY A 1 177 ? -26.231 0.552 2.368 1.00 66.62 177 GLY A C 1
ATOM 1386 O O . GLY A 1 177 ? -26.440 0.098 1.243 1.00 66.62 177 GLY A O 1
ATOM 1387 N N . ASP A 1 178 ? -25.375 -0.031 3.215 1.00 75.38 178 ASP A N 1
ATOM 1388 C CA . ASP A 1 178 ? -24.605 -1.238 2.912 1.00 75.38 178 ASP A CA 1
ATOM 1389 C C . ASP A 1 178 ? -25.314 -2.501 3.436 1.00 75.38 178 ASP A C 1
ATOM 1391 O O . ASP A 1 178 ? -25.422 -2.751 4.641 1.00 75.38 178 ASP A O 1
ATOM 1395 N N . ALA A 1 179 ? -25.783 -3.338 2.507 1.00 77.56 179 ALA A N 1
ATOM 1396 C CA . ALA A 1 179 ? -26.518 -4.560 2.819 1.00 77.56 179 ALA A CA 1
ATOM 1397 C C . ALA A 1 179 ? -25.690 -5.595 3.603 1.00 77.56 179 ALA A C 1
ATOM 1399 O O . ALA A 1 179 ? -26.264 -6.390 4.354 1.00 77.56 179 ALA A O 1
ATOM 1400 N N . ASP A 1 180 ? -24.363 -5.620 3.439 1.00 73.31 180 ASP A N 1
ATOM 1401 C CA . ASP A 1 180 ? -23.495 -6.533 4.192 1.00 73.31 180 ASP A CA 1
ATOM 1402 C C . ASP A 1 180 ? -23.315 -6.083 5.642 1.00 73.31 180 ASP A C 1
ATOM 1404 O O . ASP A 1 180 ? -23.329 -6.912 6.563 1.00 73.31 180 ASP A O 1
ATOM 1408 N N . LEU A 1 181 ? -23.197 -4.774 5.860 1.00 69.75 181 LEU A N 1
ATOM 1409 C CA . LEU A 1 181 ? -23.073 -4.194 7.192 1.00 69.75 181 LEU A CA 1
ATOM 1410 C C . LEU A 1 181 ? -24.358 -4.396 7.997 1.00 69.75 181 LEU A C 1
ATOM 1412 O O . LEU A 1 181 ? -24.298 -4.837 9.145 1.00 69.75 181 LEU A O 1
ATOM 1416 N N . GLU A 1 182 ? -25.516 -4.210 7.366 1.00 78.06 182 GLU A N 1
ATOM 1417 C CA . GLU A 1 182 ? -26.822 -4.458 7.980 1.00 78.06 182 GLU A CA 1
ATOM 1418 C C . GLU A 1 182 ? -27.029 -5.925 8.385 1.00 78.06 182 GLU A C 1
ATOM 1420 O O . GLU A 1 182 ? -27.548 -6.220 9.466 1.00 78.06 182 GLU A O 1
ATOM 1425 N N . ARG A 1 183 ? -26.570 -6.882 7.566 1.00 81.31 183 ARG A N 1
ATOM 1426 C CA . ARG A 1 183 ? -26.597 -8.310 7.937 1.00 81.31 183 ARG A CA 1
ATOM 1427 C C . ARG A 1 183 ? -25.769 -8.580 9.192 1.00 81.31 183 ARG A C 1
ATOM 1429 O O . ARG A 1 183 ? -26.231 -9.275 10.099 1.00 81.31 183 ARG A O 1
ATOM 1436 N N . ARG A 1 184 ? -24.560 -8.019 9.254 1.00 75.62 184 ARG A N 1
ATOM 1437 C CA . ARG A 1 184 ? -23.647 -8.180 10.396 1.00 75.62 184 ARG A CA 1
ATOM 1438 C C . ARG A 1 184 ? -24.197 -7.504 11.651 1.00 75.62 184 ARG A C 1
ATOM 1440 O O . ARG A 1 184 ? -24.180 -8.121 12.712 1.00 75.62 184 ARG A O 1
ATOM 1447 N N . LYS A 1 185 ? -24.748 -6.293 11.517 1.00 82.44 185 LYS A N 1
ATOM 1448 C CA . LYS A 1 185 ? -25.447 -5.539 12.572 1.00 82.44 185 LYS A CA 1
ATOM 1449 C C . LYS A 1 185 ? -26.574 -6.358 13.188 1.00 82.44 185 LYS A C 1
ATOM 1451 O O . LYS A 1 185 ? -26.586 -6.557 14.399 1.00 82.44 185 LYS A O 1
ATOM 1456 N N . LYS A 1 186 ? -27.464 -6.916 12.364 1.00 86.25 186 LYS A N 1
ATOM 1457 C CA . LYS A 1 186 ? -28.583 -7.755 12.828 1.00 86.25 186 LYS A CA 1
ATOM 1458 C C . LYS A 1 186 ? -28.115 -8.994 13.586 1.00 86.25 186 LYS A C 1
ATOM 1460 O O . LYS A 1 186 ? -28.661 -9.295 14.645 1.00 86.25 186 LYS A O 1
ATOM 1465 N N . TRP A 1 187 ? -27.096 -9.686 13.074 1.00 86.25 187 TRP A N 1
ATOM 1466 C CA . TRP A 1 187 ? -26.517 -10.845 13.757 1.00 86.25 187 TRP A CA 1
ATOM 1467 C C . TRP A 1 187 ? -25.914 -10.465 15.117 1.00 86.25 187 TRP A C 1
ATOM 1469 O O . TRP A 1 187 ? -26.224 -11.095 16.126 1.00 86.25 187 TRP A O 1
ATOM 1479 N N . ALA A 1 188 ? -25.112 -9.398 15.161 1.00 81.19 188 ALA A N 1
ATOM 1480 C CA . ALA A 1 188 ? -24.452 -8.946 16.383 1.00 81.19 188 ALA A CA 1
ATOM 1481 C C . ALA A 1 188 ? -25.451 -8.471 17.446 1.00 81.19 188 ALA A C 1
ATOM 1483 O O . ALA A 1 188 ? -25.298 -8.808 18.617 1.00 81.19 188 ALA A O 1
ATOM 1484 N N . LEU A 1 189 ? -26.503 -7.750 17.044 1.00 84.62 189 LEU A N 1
ATOM 1485 C CA . LEU A 1 189 ? -27.586 -7.336 17.938 1.00 84.62 189 LEU A CA 1
ATOM 1486 C C . LEU A 1 189 ? -28.327 -8.540 18.531 1.00 84.62 189 LEU A C 1
ATOM 1488 O O . LEU A 1 189 ? -28.611 -8.548 19.727 1.00 84.62 189 LEU A O 1
ATOM 1492 N N . ALA A 1 190 ? -28.625 -9.559 17.721 1.00 86.81 190 ALA A N 1
ATOM 1493 C CA . ALA A 1 190 ? -29.296 -10.767 18.196 1.00 86.81 190 ALA A CA 1
ATOM 1494 C C . ALA A 1 190 ? -28.434 -11.533 19.213 1.00 86.81 190 ALA A C 1
ATOM 1496 O O . ALA A 1 190 ? -28.925 -11.926 20.274 1.00 86.81 190 ALA A O 1
ATOM 1497 N N . GLU A 1 191 ? -27.142 -11.702 18.927 1.00 83.31 191 GLU A N 1
ATOM 1498 C CA . GLU A 1 191 ? -26.243 -12.442 19.811 1.00 83.31 191 GLU A CA 1
ATOM 1499 C C . GLU A 1 191 ? -25.930 -11.657 21.097 1.00 83.31 191 GLU A C 1
ATOM 1501 O O . GLU A 1 191 ? -25.947 -12.228 22.188 1.00 83.31 191 GLU A O 1
ATOM 1506 N N . ALA A 1 192 ? -25.739 -10.336 21.007 1.00 82.44 192 ALA A N 1
ATOM 1507 C CA . ALA A 1 192 ? -25.548 -9.475 22.173 1.00 82.44 192 ALA A CA 1
ATOM 1508 C C . ALA A 1 192 ? -26.765 -9.508 23.111 1.00 82.44 192 ALA A C 1
ATOM 1510 O O . ALA A 1 192 ? -26.602 -9.695 24.317 1.00 82.44 192 ALA A O 1
ATOM 1511 N N . LYS A 1 193 ? -27.990 -9.408 22.569 1.00 84.75 193 LYS A N 1
ATOM 1512 C CA . LYS A 1 193 ? -29.233 -9.510 23.357 1.00 84.75 193 LYS A CA 1
ATOM 1513 C C . LYS A 1 193 ? -29.326 -10.853 24.084 1.00 84.75 193 LYS A C 1
ATOM 1515 O O . LYS A 1 193 ? -29.598 -10.880 25.280 1.00 84.75 193 LYS A O 1
ATOM 1520 N N . LYS A 1 194 ? -28.969 -11.950 23.415 1.00 85.44 194 LYS A N 1
ATOM 1521 C CA . LYS A 1 194 ? -28.929 -13.294 24.011 1.00 85.44 194 LYS A CA 1
ATOM 1522 C C . LYS A 1 194 ? -27.893 -13.445 25.133 1.00 85.44 194 LYS A C 1
ATOM 1524 O O . LYS A 1 194 ? -28.085 -14.246 26.047 1.00 85.44 194 LYS A O 1
ATOM 1529 N N . VAL A 1 195 ? -26.757 -12.750 25.067 1.00 80.62 195 VAL A N 1
ATOM 1530 C CA . VAL A 1 195 ? -25.761 -12.738 26.159 1.00 80.62 195 VAL A CA 1
ATOM 1531 C C . VAL A 1 195 ? -26.268 -11.911 27.342 1.00 80.62 195 VAL A C 1
ATOM 1533 O O . VAL A 1 195 ? -26.151 -12.347 28.484 1.00 80.62 195 VAL A O 1
ATOM 1536 N N . ILE A 1 196 ? -26.899 -10.766 27.071 1.00 83.62 196 ILE A N 1
ATOM 1537 C CA . ILE A 1 196 ? -27.504 -9.914 28.102 1.00 83.62 196 ILE A CA 1
ATOM 1538 C C . ILE A 1 196 ? -28.620 -10.661 28.849 1.00 83.62 196 ILE A C 1
ATOM 1540 O O . ILE A 1 196 ? -28.646 -10.633 30.075 1.00 83.62 196 ILE A O 1
ATOM 1544 N N . GLU A 1 197 ? -29.502 -11.372 28.140 1.00 84.12 197 GLU A N 1
ATOM 1545 C CA . GLU A 1 197 ? -30.581 -12.176 28.742 1.00 84.12 197 GLU A CA 1
ATOM 1546 C C . GLU A 1 197 ? -30.064 -13.314 29.627 1.00 84.12 197 GLU A C 1
ATOM 1548 O O . GLU A 1 197 ? -30.709 -13.690 30.604 1.00 84.12 197 GLU A O 1
ATOM 1553 N N . ARG A 1 198 ? -28.885 -13.857 29.306 1.00 79.25 198 ARG A N 1
ATOM 1554 C CA . ARG A 1 198 ? -28.223 -14.877 30.126 1.00 79.25 198 ARG A CA 1
ATOM 1555 C C . ARG A 1 198 ? -27.554 -14.305 31.378 1.00 79.25 198 ARG A C 1
ATOM 1557 O O . ARG A 1 198 ? -27.156 -15.091 32.228 1.00 79.25 198 ARG A O 1
ATOM 1564 N N . GLY A 1 199 ? -27.456 -12.981 31.509 1.00 77.62 199 GLY A N 1
ATOM 1565 C CA . GLY A 1 199 ? -26.803 -12.313 32.636 1.00 77.62 199 GLY A CA 1
ATOM 1566 C C . GLY A 1 199 ? -25.284 -12.190 32.503 1.00 77.62 199 GLY A C 1
ATOM 1567 O O . GLY A 1 199 ? -24.646 -11.808 33.472 1.00 77.62 199 GLY A O 1
ATOM 1568 N N . GLY A 1 200 ? -24.707 -12.482 31.331 1.00 75.56 200 GLY A N 1
ATOM 1569 C CA . GLY A 1 200 ? -23.260 -12.469 31.103 1.00 75.56 200 GLY A CA 1
ATOM 1570 C C . GLY A 1 200 ? -22.742 -13.747 30.441 1.00 75.56 200 GLY A C 1
ATOM 1571 O O . GLY A 1 200 ? -23.491 -14.477 29.786 1.00 75.56 200 GLY A O 1
ATOM 1572 N N . LEU A 1 201 ? -21.439 -13.996 30.563 1.00 70.62 201 LEU A N 1
ATOM 1573 C CA . LEU A 1 201 ? -20.751 -15.153 29.986 1.00 70.62 201 LEU A CA 1
ATOM 1574 C C . LEU A 1 201 ? -20.921 -16.412 30.833 1.00 70.62 201 LEU A C 1
ATOM 1576 O O . LEU A 1 201 ? -21.080 -17.503 30.281 1.00 70.62 201 LEU A O 1
ATOM 1580 N N . TYR A 1 202 ? -20.885 -16.257 32.155 1.00 70.75 202 TYR A N 1
ATOM 1581 C CA . TYR A 1 202 ? -20.926 -17.355 33.118 1.00 70.75 202 TYR A CA 1
ATOM 1582 C C . TYR A 1 202 ? -22.334 -17.611 33.659 1.00 70.75 202 TYR A C 1
ATOM 1584 O O . TYR A 1 202 ? -22.584 -18.661 34.252 1.00 70.75 202 TYR A O 1
ATOM 1592 N N . GLY A 1 203 ? -23.279 -16.720 33.357 1.00 66.44 203 GLY A N 1
ATOM 1593 C CA . GLY A 1 203 ? -24.699 -16.952 33.582 1.00 66.44 203 GLY A CA 1
ATOM 1594 C C . GLY A 1 203 ? -25.101 -16.720 35.029 1.00 66.44 203 GLY A C 1
ATOM 1595 O O . GLY A 1 203 ? -25.853 -17.509 35.609 1.00 66.44 203 GLY A O 1
ATOM 1596 N N . THR A 1 204 ? -24.588 -15.652 35.630 1.00 57.84 204 THR A N 1
ATOM 1597 C CA . THR A 1 204 ? -24.962 -15.253 36.982 1.00 57.84 204 THR A CA 1
ATOM 1598 C C . THR A 1 204 ? -26.375 -14.680 36.950 1.00 57.84 204 THR A C 1
ATOM 1600 O O . THR A 1 204 ? -26.593 -13.540 36.539 1.00 57.84 204 THR A O 1
ATOM 1603 N N . ARG A 1 205 ? -27.365 -15.494 37.342 1.00 54.91 205 ARG A N 1
ATOM 1604 C CA . ARG A 1 205 ? -28.696 -14.983 37.696 1.00 54.91 205 ARG A CA 1
ATOM 1605 C C . ARG A 1 205 ? -28.517 -14.005 38.857 1.00 54.91 205 ARG A C 1
ATOM 1607 O O . ARG A 1 205 ? -28.196 -14.446 39.958 1.00 54.91 205 ARG A O 1
ATOM 1614 N N . VAL A 1 206 ? -28.727 -12.719 38.595 1.00 47.06 206 VAL A N 1
ATOM 1615 C CA . VAL A 1 206 ? -29.140 -11.762 39.631 1.00 47.06 206 VAL A CA 1
ATOM 1616 C C . VAL A 1 206 ? -30.595 -12.046 39.986 1.00 47.06 206 VAL A C 1
ATOM 1618 O O . VAL A 1 206 ? -31.382 -12.299 39.043 1.00 47.06 206 VAL A O 1
#

Foldseek 3Di:
DDDDDDDDDDDDDPDDDDDPDDDDPDPPPPDPDDDDDDDDDDDDDDPPPDLDPPVDDVSDDPPDDDDDDPCNVVCCCVVVVVVVVVVVCVVPPPPPDVVVVVVVVVVVVCVVVVPDDPPDDLLVRLLVLLVVQVCVLVVVDDDDPVLVPDDPLVSLVVSLVSLVVSLVSLVPDDDPVDPVSVVSSVVSNVVSVVCNVQSGSVRDDD

InterPro domains:
  IPR019329 NADH:ubiquinone oxidoreductase, ESSS subunit [PF10183] (37-116)